Protein AF-A0A9P7XGU1-F1 (afdb_monomer)

Secondary structure (DSSP, 8-state):
----PPPPPP--------S-TTSTTT--PPP--TTTSPPP----TEEEEEEESS--SSHHHHHTSPEEEEEE--TTS-EEEEEEE--S--SS--EEEEEEEEEETTTEEEEEEEEEETTTEEEPPPHHHHHHHHHHH-S--EEEEEEEE----TTTTS-----TTTGGG-----TTSSSS---PPPPTHHHHHHHHHHHTTSS-------------------PPP--EEEEEETTEEPP--S--S-PPTTEEEEE-TTT--EEEEETTTTEEEEEEEEEETTS-EEEEEEE-

Structure (mmCIF, N/CA/C/O backbone):
data_AF-A0A9P7XGU1-F1
#
_entry.id   AF-A0A9P7XGU1-F1
#
loop_
_atom_site.group_PDB
_atom_site.id
_atom_site.type_symbol
_atom_site.label_atom_id
_atom_site.label_alt_id
_atom_site.label_comp_id
_atom_site.label_asym_id
_atom_site.label_entity_id
_atom_site.label_seq_id
_atom_site.pdbx_PDB_ins_code
_atom_site.Cartn_x
_atom_site.Cartn_y
_atom_site.Cartn_z
_atom_site.occupancy
_atom_site.B_iso_or_equiv
_atom_site.auth_seq_id
_atom_site.auth_comp_id
_atom_site.auth_asym_id
_atom_site.auth_atom_id
_atom_site.pdbx_PDB_model_num
ATOM 1 N N . MET A 1 1 ? 45.632 34.715 14.497 1.00 39.72 1 MET A N 1
ATOM 2 C CA . MET A 1 1 ? 44.751 33.950 13.588 1.00 39.72 1 MET A CA 1
ATOM 3 C C . MET A 1 1 ? 45.536 32.747 13.101 1.00 39.72 1 MET A C 1
ATOM 5 O O . MET A 1 1 ? 46.472 32.932 12.339 1.00 39.72 1 MET A O 1
ATOM 9 N N . VAL A 1 2 ? 45.242 31.552 13.614 1.00 35.31 2 VAL A N 1
ATOM 10 C CA . VAL A 1 2 ? 45.890 30.307 13.173 1.00 35.31 2 VAL A CA 1
ATOM 11 C C . VAL A 1 2 ? 44.879 29.570 12.305 1.00 35.31 2 VAL A C 1
ATOM 13 O O . VAL A 1 2 ? 43.789 29.244 12.767 1.00 35.31 2 VAL A O 1
ATOM 16 N N . GLN A 1 3 ? 45.213 29.399 11.029 1.00 36.09 3 GLN A N 1
ATOM 17 C CA . GLN A 1 3 ? 44.396 28.696 10.048 1.00 36.09 3 GLN A CA 1
ATOM 18 C C . GLN A 1 3 ? 44.562 27.190 10.289 1.00 36.09 3 GLN A C 1
ATOM 20 O O . GLN A 1 3 ? 45.670 26.665 10.188 1.00 36.09 3 GLN A O 1
ATOM 25 N N . ALA A 1 4 ? 43.485 26.502 10.664 1.00 35.41 4 ALA A N 1
ATOM 26 C CA . ALA A 1 4 ? 43.496 25.052 10.809 1.00 35.41 4 ALA A CA 1
ATOM 27 C C . ALA A 1 4 ? 43.513 24.406 9.415 1.00 35.41 4 ALA A C 1
ATOM 29 O O . ALA A 1 4 ? 42.565 24.551 8.644 1.00 35.41 4 ALA A O 1
ATOM 30 N N . VAL A 1 5 ? 44.602 23.713 9.083 1.00 40.94 5 VAL A N 1
ATOM 31 C CA . VAL A 1 5 ? 44.700 22.868 7.888 1.00 40.94 5 VAL A CA 1
ATOM 32 C C . VAL A 1 5 ? 44.093 21.509 8.231 1.00 40.94 5 VAL A C 1
ATOM 34 O O . VAL A 1 5 ? 44.575 20.825 9.133 1.00 40.94 5 VAL A O 1
ATOM 37 N N . ALA A 1 6 ? 43.022 21.127 7.536 1.00 39.38 6 ALA A N 1
ATOM 38 C CA . ALA A 1 6 ? 42.412 19.808 7.677 1.00 39.38 6 ALA A CA 1
ATOM 39 C C . ALA A 1 6 ? 43.379 18.710 7.180 1.00 39.38 6 ALA A C 1
ATOM 41 O O . ALA A 1 6 ? 44.002 18.888 6.128 1.00 39.38 6 ALA A O 1
ATOM 42 N N . PRO A 1 7 ? 43.521 17.572 7.886 1.00 39.16 7 PRO A N 1
ATOM 43 C CA . PRO A 1 7 ? 44.348 16.473 7.408 1.00 39.16 7 PRO A CA 1
ATOM 44 C C . PRO A 1 7 ? 43.699 15.799 6.191 1.00 39.16 7 PRO A C 1
ATOM 46 O O . PRO A 1 7 ? 42.494 15.555 6.159 1.00 39.16 7 PRO A O 1
ATOM 49 N N . ALA A 1 8 ? 44.516 15.492 5.182 1.00 44.66 8 ALA A N 1
ATOM 50 C CA . ALA A 1 8 ? 44.080 14.799 3.976 1.00 44.66 8 ALA A CA 1
ATOM 51 C C . ALA A 1 8 ? 43.532 13.400 4.306 1.00 44.66 8 ALA A C 1
ATOM 53 O O . ALA A 1 8 ? 44.174 12.622 5.014 1.00 44.66 8 ALA A O 1
ATOM 54 N N . SER A 1 9 ? 42.363 13.067 3.754 1.00 37.34 9 SER A N 1
ATOM 55 C CA . SER A 1 9 ? 41.772 11.732 3.861 1.00 37.34 9 SER A CA 1
ATOM 56 C C . SER A 1 9 ? 42.714 10.670 3.271 1.00 37.34 9 SER A C 1
ATOM 58 O O . SER A 1 9 ? 43.299 10.894 2.204 1.00 37.34 9 SER A O 1
ATOM 60 N N . PRO A 1 10 ? 42.867 9.498 3.913 1.00 34.75 10 PRO A N 1
ATOM 61 C CA . PRO A 1 10 ? 43.715 8.440 3.386 1.00 34.75 10 PRO A CA 1
ATOM 62 C C . PRO A 1 10 ? 43.131 7.913 2.071 1.00 34.75 10 PRO A C 1
ATOM 64 O O . PRO A 1 10 ? 41.986 7.467 2.006 1.00 34.75 10 PRO A O 1
ATOM 67 N N . LYS A 1 11 ? 43.936 7.946 1.005 1.00 41.16 11 LYS A N 1
ATOM 68 C CA . LYS A 1 11 ? 43.612 7.284 -0.261 1.00 41.1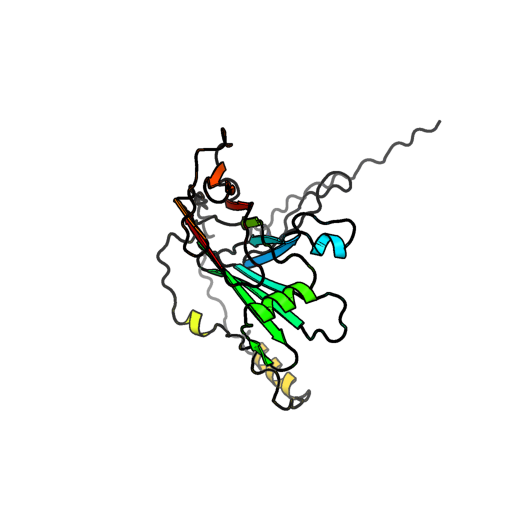6 11 LYS A CA 1
ATOM 69 C C . LYS A 1 11 ? 43.706 5.774 -0.049 1.00 41.16 11 LYS A C 1
ATOM 71 O O . LYS A 1 11 ? 44.798 5.211 -0.098 1.00 41.16 11 LYS A O 1
ATOM 76 N N . VAL A 1 12 ? 42.574 5.113 0.183 1.00 38.25 12 VAL A N 1
ATOM 77 C CA . VAL A 1 12 ? 42.509 3.650 0.122 1.00 38.25 12 VAL A CA 1
ATOM 78 C C . VAL A 1 12 ? 42.693 3.254 -1.340 1.00 38.25 12 VAL A C 1
ATOM 80 O O . VAL A 1 12 ? 41.829 3.478 -2.184 1.00 38.25 12 VAL A O 1
ATOM 83 N N . LYS A 1 13 ? 43.871 2.716 -1.653 1.00 35.06 13 LYS A N 1
ATOM 84 C CA . LYS A 1 13 ? 44.153 2.093 -2.944 1.00 35.06 13 LYS A CA 1
ATOM 85 C C . LYS A 1 13 ? 43.296 0.828 -2.998 1.00 35.06 13 LYS A C 1
ATOM 87 O O . LYS A 1 13 ? 43.509 -0.067 -2.182 1.00 35.06 13 LYS A O 1
ATOM 92 N N . ALA A 1 14 ? 42.319 0.774 -3.904 1.00 39.75 14 ALA A N 1
ATOM 93 C CA . ALA A 1 14 ? 41.608 -0.464 -4.197 1.00 39.75 14 ALA A CA 1
ATOM 94 C C . ALA A 1 14 ? 42.665 -1.526 -4.522 1.00 39.75 14 ALA A C 1
ATOM 96 O O . ALA A 1 14 ? 43.462 -1.362 -5.449 1.00 39.75 14 ALA A O 1
ATOM 97 N N . ARG A 1 15 ? 42.756 -2.547 -3.673 1.00 34.94 15 ARG A N 1
ATOM 98 C CA . ARG A 1 15 ? 43.646 -3.677 -3.897 1.00 34.94 15 ARG A CA 1
ATOM 99 C C . ARG A 1 15 ? 43.022 -4.445 -5.057 1.00 34.94 15 ARG A C 1
ATOM 101 O O . ARG A 1 15 ? 41.887 -4.888 -4.925 1.00 34.94 15 ARG A O 1
ATOM 108 N N . ALA A 1 16 ? 43.718 -4.500 -6.192 1.00 42.75 16 ALA A N 1
ATOM 109 C CA . ALA A 1 16 ? 43.380 -5.441 -7.249 1.00 42.75 16 ALA A CA 1
ATOM 110 C C . ALA A 1 16 ? 43.481 -6.837 -6.621 1.00 42.75 16 ALA A C 1
ATOM 112 O O . ALA A 1 16 ? 44.547 -7.221 -6.135 1.00 42.75 16 ALA A O 1
ATOM 113 N N . ASP A 1 17 ? 42.329 -7.476 -6.455 1.00 44.38 17 ASP A N 1
ATOM 114 C CA . ASP A 1 17 ? 42.206 -8.831 -5.941 1.00 44.38 17 ASP A CA 1
ATOM 115 C C . ASP A 1 17 ? 42.172 -9.740 -7.167 1.00 44.38 17 ASP A C 1
ATOM 117 O O . ASP A 1 17 ? 41.155 -9.851 -7.847 1.00 44.38 17 ASP A O 1
ATOM 121 N N . ASP A 1 18 ? 43.327 -10.313 -7.495 1.00 43.38 18 ASP A N 1
ATOM 122 C CA . ASP A 1 18 ? 43.543 -11.177 -8.657 1.00 43.38 18 ASP A CA 1
ATOM 123 C C . ASP A 1 18 ? 43.058 -12.621 -8.372 1.00 43.38 18 ASP A C 1
ATOM 125 O O . ASP A 1 18 ? 43.733 -13.595 -8.705 1.00 43.38 18 ASP A O 1
ATOM 129 N N . GLY A 1 19 ? 41.916 -12.777 -7.691 1.00 42.31 19 GLY A N 1
ATOM 130 C CA . GLY A 1 19 ? 41.441 -14.059 -7.163 1.00 42.31 19 GLY A CA 1
ATOM 131 C C . GLY A 1 19 ? 39.945 -14.295 -7.364 1.00 42.31 19 GLY A C 1
ATOM 132 O O . GLY A 1 19 ? 39.133 -13.747 -6.628 1.00 42.31 19 GLY A O 1
ATOM 133 N N . ASP A 1 20 ? 39.629 -15.171 -8.323 1.00 39.84 20 ASP A N 1
ATOM 134 C CA . ASP A 1 20 ? 38.356 -15.862 -8.580 1.00 39.84 20 ASP A CA 1
ATOM 135 C C . ASP A 1 20 ? 37.053 -15.033 -8.523 1.00 39.84 20 ASP A C 1
ATOM 137 O O . ASP A 1 20 ? 36.507 -14.704 -7.464 1.00 39.84 20 ASP A O 1
ATOM 141 N N . ASP A 1 21 ? 36.465 -14.850 -9.712 1.00 50.59 21 ASP A N 1
ATOM 142 C CA . ASP A 1 21 ? 35.165 -14.229 -10.026 1.00 50.59 21 ASP A CA 1
ATOM 143 C C . ASP A 1 21 ? 33.943 -14.763 -9.232 1.00 50.59 21 ASP A C 1
ATOM 145 O O . ASP A 1 21 ? 32.845 -14.220 -9.336 1.00 50.59 21 ASP A O 1
ATOM 149 N N . GLU A 1 22 ? 34.092 -15.774 -8.370 1.00 43.84 22 GLU A N 1
ATOM 150 C CA . GLU A 1 22 ? 33.022 -16.274 -7.490 1.00 43.84 22 GLU A CA 1
ATOM 151 C C . GLU A 1 22 ? 32.694 -15.346 -6.301 1.00 43.84 22 GLU A C 1
ATOM 153 O O . GLU A 1 22 ? 31.659 -15.496 -5.641 1.00 43.84 22 GLU A O 1
ATOM 158 N N . ARG A 1 23 ? 33.562 -14.382 -5.963 1.00 44.38 23 ARG A N 1
ATOM 159 C CA . ARG A 1 23 ? 33.348 -13.485 -4.806 1.00 44.38 23 ARG A CA 1
ATOM 160 C C . ARG A 1 23 ? 32.618 -12.186 -5.138 1.00 44.38 23 ARG A C 1
ATOM 162 O O . ARG A 1 23 ? 32.110 -11.544 -4.215 1.00 44.38 23 ARG A O 1
ATOM 169 N N . ALA A 1 24 ? 32.500 -11.830 -6.416 1.00 48.00 24 ALA A N 1
ATOM 170 C CA . ALA A 1 24 ? 31.934 -10.556 -6.863 1.00 48.00 24 ALA A CA 1
ATOM 171 C C . ALA A 1 24 ? 30.452 -10.355 -6.475 1.00 48.00 24 ALA A C 1
ATOM 173 O O . ALA A 1 24 ? 29.992 -9.221 -6.365 1.00 48.00 24 ALA A O 1
ATOM 174 N N . HIS A 1 25 ? 29.712 -11.433 -6.197 1.00 53.88 25 HIS A N 1
ATOM 175 C CA . HIS A 1 25 ? 28.291 -11.370 -5.830 1.00 53.88 25 HIS A CA 1
ATOM 176 C C . HIS A 1 25 ? 28.009 -11.164 -4.331 1.00 53.88 25 HIS A C 1
ATOM 178 O O . HIS A 1 25 ? 26.847 -11.035 -3.957 1.00 53.88 25 HIS A O 1
ATOM 184 N N . ARG A 1 26 ? 29.024 -11.135 -3.449 1.00 67.75 26 ARG A N 1
ATOM 185 C CA . ARG A 1 26 ? 28.791 -11.101 -1.987 1.00 67.75 26 ARG A CA 1
ATOM 186 C C . ARG A 1 26 ? 28.887 -9.728 -1.330 1.00 67.75 26 ARG A C 1
ATOM 188 O O . ARG A 1 26 ? 28.282 -9.535 -0.281 1.00 67.75 26 ARG A O 1
ATOM 195 N N . TYR A 1 27 ? 29.620 -8.781 -1.912 1.00 80.69 27 TYR A N 1
ATOM 196 C CA . TYR A 1 27 ? 29.834 -7.470 -1.296 1.00 80.69 27 TYR A CA 1
ATOM 197 C C . TYR A 1 27 ? 29.820 -6.365 -2.344 1.00 80.69 27 TYR A C 1
ATOM 199 O O . TYR A 1 27 ? 30.547 -6.422 -3.332 1.00 80.69 27 TYR A O 1
ATOM 207 N N . LYS A 1 28 ? 29.021 -5.325 -2.096 1.00 82.38 28 LYS A N 1
ATOM 208 C CA . LYS A 1 28 ? 28.987 -4.111 -2.909 1.00 82.38 28 LYS A CA 1
ATOM 209 C C . LYS A 1 28 ? 29.227 -2.904 -2.016 1.00 82.38 28 LYS A C 1
ATOM 211 O O . LYS A 1 28 ? 28.536 -2.720 -1.019 1.00 82.38 28 LYS A O 1
ATOM 216 N N . PHE A 1 29 ? 30.192 -2.072 -2.390 1.00 83.38 29 PHE A N 1
ATOM 217 C CA . PHE A 1 29 ? 30.397 -0.785 -1.738 1.00 83.38 29 PHE A CA 1
ATOM 218 C C . PHE A 1 29 ? 29.333 0.195 -2.230 1.00 83.38 29 PHE A C 1
ATOM 220 O O . PHE A 1 29 ? 29.252 0.478 -3.427 1.00 83.38 29 PHE A O 1
ATOM 227 N N . LEU A 1 30 ? 28.509 0.690 -1.310 1.00 84.25 30 LEU A N 1
ATOM 228 C CA . LEU A 1 30 ? 27.517 1.723 -1.585 1.00 84.25 30 LEU A CA 1
ATOM 229 C C . LEU A 1 30 ? 28.054 3.073 -1.086 1.00 84.25 30 LEU A C 1
ATOM 231 O O . LEU A 1 30 ? 28.593 3.130 0.022 1.00 84.25 30 LEU A O 1
ATOM 235 N N . PRO A 1 31 ? 27.959 4.147 -1.888 1.00 80.81 31 PRO A N 1
ATOM 236 C CA . PRO A 1 31 ? 28.379 5.471 -1.449 1.00 80.81 31 PRO A CA 1
ATOM 237 C C . PRO A 1 31 ? 27.458 5.966 -0.327 1.00 80.81 31 PRO A C 1
ATOM 239 O O . PRO A 1 31 ? 26.239 5.876 -0.441 1.00 80.81 31 PRO A O 1
ATOM 242 N N . ALA A 1 32 ? 28.053 6.470 0.753 1.00 83.44 32 ALA A N 1
ATOM 243 C CA . ALA A 1 32 ? 27.344 7.082 1.874 1.00 83.44 32 ALA A CA 1
ATOM 244 C C . ALA A 1 32 ? 28.248 8.138 2.537 1.00 83.44 32 ALA A C 1
ATOM 246 O O . ALA A 1 32 ? 28.913 7.877 3.542 1.00 83.44 32 ALA A O 1
ATOM 247 N N . LYS A 1 33 ? 28.352 9.326 1.938 1.00 82.06 33 LYS A N 1
ATOM 248 C CA . LYS A 1 33 ? 28.987 10.494 2.562 1.00 82.06 33 LYS A CA 1
ATOM 249 C C . LYS A 1 33 ? 28.110 11.074 3.666 1.00 82.06 33 LYS A C 1
ATOM 251 O O . LYS A 1 33 ? 26.953 11.403 3.429 1.00 82.06 33 LYS A O 1
ATOM 256 N N . MET A 1 34 ? 28.738 11.313 4.813 1.00 81.19 34 MET A N 1
ATOM 257 C CA . MET A 1 34 ? 28.136 11.835 6.045 1.00 81.19 34 MET A CA 1
ATOM 258 C C . MET A 1 34 ? 27.229 13.064 5.853 1.00 81.19 34 MET A C 1
ATOM 260 O O . MET A 1 34 ? 26.175 13.127 6.475 1.00 81.19 34 MET A O 1
ATOM 264 N N . ASP A 1 35 ? 27.602 13.994 4.967 1.00 80.62 35 AS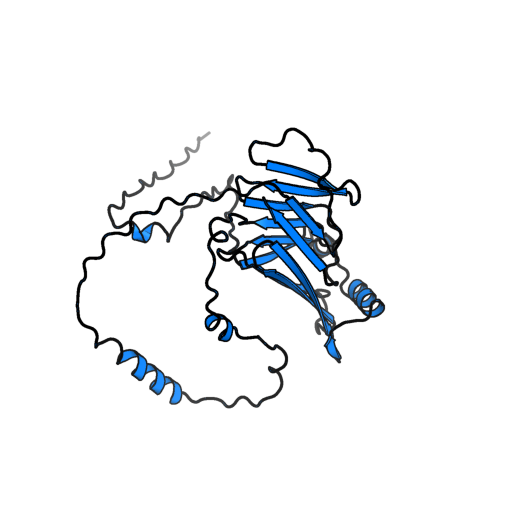P A N 1
ATOM 265 C CA . ASP A 1 35 ? 26.933 15.302 4.864 1.00 80.62 35 ASP A CA 1
ATOM 266 C C . ASP A 1 35 ? 26.114 15.499 3.577 1.00 80.62 35 ASP A C 1
ATOM 268 O O . ASP A 1 35 ? 25.537 16.565 3.372 1.00 80.62 35 ASP A O 1
ATOM 272 N N . SER A 1 36 ? 26.124 14.536 2.648 1.00 73.25 36 SER A N 1
ATOM 273 C CA . SER A 1 36 ? 25.615 14.786 1.284 1.00 73.25 36 SER A CA 1
ATOM 274 C C . SER A 1 36 ? 24.999 13.597 0.564 1.00 73.25 36 SER A C 1
ATOM 276 O O . SER A 1 36 ? 24.236 13.828 -0.373 1.00 73.25 36 SER A O 1
ATOM 278 N N . ASP A 1 37 ? 25.282 12.360 0.977 1.00 77.62 37 ASP A N 1
ATOM 279 C CA . ASP A 1 37 ? 24.679 11.200 0.327 1.00 77.62 37 ASP A CA 1
ATOM 280 C C . ASP A 1 37 ? 23.553 10.635 1.207 1.00 77.62 37 ASP A C 1
ATOM 282 O O . ASP A 1 37 ? 23.684 10.591 2.435 1.00 77.62 37 ASP A O 1
ATOM 286 N N . PRO A 1 38 ? 22.447 10.169 0.608 1.00 80.94 38 PRO A N 1
ATOM 287 C CA . PRO A 1 38 ? 21.426 9.441 1.345 1.00 80.94 38 PRO A CA 1
ATOM 288 C C . PRO A 1 38 ? 22.001 8.143 1.927 1.00 80.94 38 PRO A C 1
ATOM 290 O O . PRO A 1 38 ? 22.839 7.484 1.309 1.00 80.94 38 PRO A O 1
ATOM 293 N N . ILE A 1 39 ? 21.513 7.748 3.105 1.00 86.38 39 ILE A N 1
ATOM 294 C CA . ILE A 1 39 ? 21.834 6.441 3.687 1.00 86.38 39 ILE A CA 1
ATOM 295 C C . ILE A 1 39 ? 21.229 5.351 2.787 1.00 86.38 39 ILE A C 1
ATOM 297 O O . ILE A 1 39 ? 20.021 5.388 2.532 1.00 86.38 39 ILE A O 1
ATOM 301 N N . PRO A 1 40 ? 22.020 4.370 2.315 1.00 86.12 40 PRO A N 1
ATOM 302 C CA . PRO A 1 40 ? 21.489 3.287 1.502 1.00 86.12 40 PRO A CA 1
ATOM 3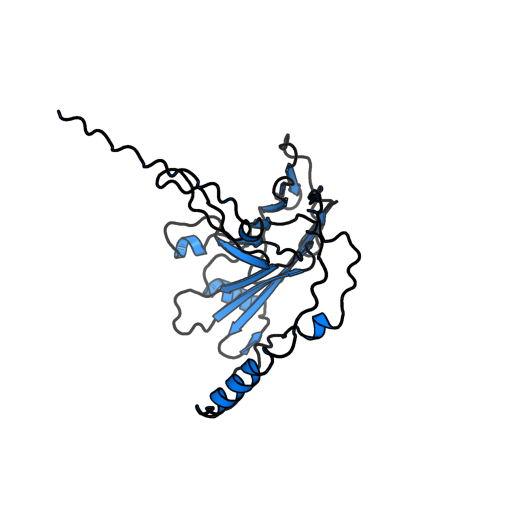03 C C . PRO A 1 40 ? 20.519 2.415 2.303 1.00 86.12 40 PRO A C 1
ATOM 305 O O . PRO A 1 40 ? 20.872 1.884 3.354 1.00 86.12 40 PRO A O 1
ATOM 308 N N . MET A 1 41 ? 19.312 2.230 1.772 1.00 89.12 41 MET A N 1
ATOM 309 C CA . MET A 1 41 ? 18.333 1.264 2.269 1.00 89.12 41 MET A CA 1
ATOM 310 C C . MET A 1 41 ? 17.968 0.305 1.141 1.00 89.12 41 MET A C 1
ATOM 312 O O . MET A 1 41 ? 17.856 0.717 -0.014 1.00 89.12 41 MET A O 1
ATOM 316 N N . SER A 1 42 ? 17.776 -0.967 1.475 1.00 89.25 42 SER A N 1
ATOM 317 C CA . SER A 1 42 ? 17.343 -1.995 0.532 1.00 89.25 42 SER A CA 1
ATOM 318 C C . SER A 1 42 ? 16.086 -2.682 1.039 1.00 89.25 42 SER A C 1
ATOM 320 O O . SER A 1 42 ? 15.975 -2.969 2.229 1.00 89.25 42 SER A O 1
ATOM 322 N N . ILE A 1 43 ? 15.181 -2.985 0.117 1.00 91.12 43 ILE A N 1
ATOM 323 C CA . ILE A 1 43 ? 14.046 -3.877 0.340 1.00 91.12 43 ILE A CA 1
ATOM 324 C C . ILE A 1 43 ? 14.362 -5.154 -0.432 1.00 91.12 43 ILE A C 1
ATOM 326 O O . ILE A 1 43 ? 14.767 -5.085 -1.593 1.00 91.12 43 ILE A O 1
ATOM 330 N N . GLU A 1 44 ? 14.239 -6.302 0.224 1.00 92.31 44 GLU A N 1
ATOM 331 C CA . GLU A 1 44 ? 14.374 -7.596 -0.440 1.00 92.31 44 GLU A CA 1
ATOM 332 C C . GLU A 1 44 ? 13.156 -7.846 -1.338 1.00 92.31 44 GLU A C 1
ATOM 334 O O . GLU A 1 44 ? 12.030 -7.509 -0.965 1.00 92.31 44 GLU A O 1
ATOM 339 N N . GLY A 1 45 ? 13.370 -8.448 -2.511 1.00 93.06 45 GLY A N 1
ATOM 340 C CA . GLY A 1 45 ? 12.262 -8.928 -3.338 1.00 93.06 45 GLY A CA 1
ATOM 341 C C . GLY A 1 45 ? 11.380 -9.922 -2.572 1.00 93.06 45 GLY A C 1
ATOM 342 O O . GLY A 1 45 ? 11.813 -10.530 -1.594 1.00 93.06 45 GLY A O 1
ATOM 343 N N . GLY A 1 46 ? 10.125 -10.068 -2.981 1.00 94.81 46 GLY A N 1
ATOM 344 C CA . GLY A 1 46 ? 9.162 -10.942 -2.311 1.00 94.81 46 GLY A CA 1
ATOM 345 C C . GLY A 1 46 ? 8.352 -10.245 -1.218 1.00 94.81 46 GLY A C 1
ATOM 346 O O . GLY A 1 46 ? 7.517 -10.889 -0.581 1.00 94.81 46 GLY A O 1
ATOM 347 N N . HIS A 1 47 ? 8.548 -8.938 -1.010 1.00 97.44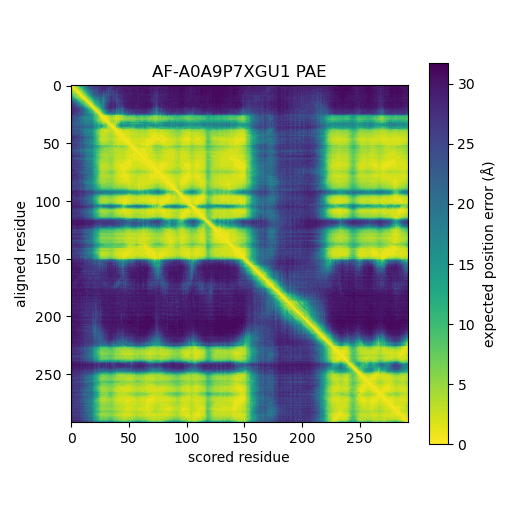 47 HIS A N 1
ATOM 348 C CA . HIS A 1 47 ? 7.960 -8.204 0.109 1.00 97.44 47 HIS A CA 1
ATOM 349 C C . HIS A 1 47 ? 7.123 -7.001 -0.333 1.00 97.44 47 HIS A C 1
ATOM 351 O O . HIS A 1 47 ? 7.486 -6.244 -1.235 1.00 97.44 47 HIS A O 1
ATOM 357 N N . ILE A 1 48 ? 6.009 -6.799 0.367 1.00 98.19 48 ILE A N 1
ATOM 358 C CA . ILE A 1 48 ? 5.163 -5.609 0.288 1.00 98.19 48 ILE A CA 1
ATOM 359 C C . ILE A 1 48 ? 5.273 -4.871 1.619 1.00 98.19 48 ILE A C 1
ATOM 361 O O . ILE A 1 48 ? 5.014 -5.442 2.676 1.00 98.19 48 ILE A O 1
ATOM 365 N N . ILE A 1 49 ? 5.658 -3.598 1.567 1.00 97.88 49 ILE A N 1
ATOM 366 C CA . ILE A 1 49 ? 5.837 -2.748 2.745 1.00 97.88 49 ILE A CA 1
ATOM 367 C C . ILE A 1 49 ? 4.853 -1.587 2.682 1.00 97.88 49 ILE A C 1
ATOM 369 O O . ILE A 1 49 ? 4.823 -0.838 1.703 1.00 97.88 49 ILE A O 1
ATOM 373 N N . SER A 1 50 ? 4.088 -1.408 3.756 1.00 96.56 50 SER A N 1
ATOM 374 C CA . SER A 1 50 ? 3.246 -0.233 3.956 1.00 96.56 50 SER A CA 1
ATOM 375 C C . SER A 1 50 ? 4.021 0.902 4.634 1.00 96.56 50 SER A C 1
ATOM 377 O O . SER A 1 50 ? 4.677 0.681 5.651 1.00 96.56 50 SER A O 1
ATOM 379 N N . ILE A 1 51 ? 3.909 2.126 4.124 1.00 95.94 51 ILE A N 1
ATOM 380 C CA . ILE A 1 51 ? 4.488 3.343 4.720 1.00 95.94 51 ILE A CA 1
ATOM 381 C C . ILE A 1 51 ? 3.466 4.479 4.700 1.00 95.94 51 ILE A C 1
ATOM 383 O O . ILE A 1 51 ? 2.643 4.528 3.801 1.00 95.94 51 ILE A O 1
ATOM 387 N N . HIS A 1 52 ? 3.519 5.449 5.609 1.00 96.25 52 HIS A N 1
ATOM 388 C CA . HIS A 1 52 ? 2.695 6.659 5.465 1.00 96.25 52 HIS A CA 1
ATOM 389 C C . HIS A 1 52 ? 3.299 7.608 4.417 1.00 96.25 52 HIS A C 1
ATOM 391 O O . HIS A 1 52 ? 4.507 7.846 4.423 1.00 96.25 52 HIS A O 1
ATOM 397 N N . GLN A 1 53 ? 2.474 8.176 3.529 1.00 89.69 53 GLN A N 1
ATOM 398 C CA . GLN A 1 53 ? 2.939 9.034 2.425 1.00 89.69 53 GLN A CA 1
ATOM 399 C C . GLN A 1 53 ? 3.632 10.316 2.878 1.00 89.69 53 GLN A C 1
ATOM 401 O O . GLN A 1 53 ? 4.511 10.825 2.187 1.00 89.69 53 GLN A O 1
ATOM 406 N N . SER A 1 54 ? 3.213 10.874 4.009 1.00 93.06 54 SER A N 1
ATOM 407 C CA . SER A 1 54 ? 3.692 12.170 4.485 1.00 93.06 54 SER A CA 1
ATOM 408 C C . SER A 1 54 ? 3.974 12.126 5.982 1.00 93.06 54 SER A C 1
ATOM 410 O O . SER A 1 54 ? 3.169 12.654 6.745 1.00 93.06 54 SER A O 1
ATOM 412 N N . PRO A 1 55 ? 5.093 11.523 6.428 1.00 92.69 55 PRO A N 1
ATOM 413 C CA . PRO A 1 55 ? 5.466 11.521 7.839 1.00 92.69 55 PRO A CA 1
ATOM 414 C C . PRO A 1 55 ? 5.362 12.926 8.449 1.00 92.69 55 PRO A C 1
ATOM 416 O O . PRO A 1 55 ? 5.778 13.916 7.840 1.00 92.69 55 PRO A O 1
ATOM 419 N N . LYS A 1 56 ? 4.755 13.017 9.631 1.00 96.88 56 LYS A N 1
ATOM 420 C CA . LYS A 1 56 ? 4.539 14.262 10.378 1.00 96.88 56 LYS A CA 1
ATOM 421 C C . LYS A 1 56 ? 5.440 14.304 11.609 1.00 96.88 56 LYS A C 1
ATOM 423 O O . LYS A 1 56 ? 6.176 13.361 11.886 1.00 96.88 56 LYS A O 1
ATOM 428 N N . LEU A 1 57 ? 5.392 15.417 12.340 1.00 97.62 57 LEU A N 1
ATOM 429 C CA . LEU A 1 57 ? 6.222 15.625 13.530 1.00 97.62 57 LEU A CA 1
ATOM 430 C C . LEU A 1 57 ? 5.919 14.606 14.635 1.00 97.62 57 LEU A C 1
ATOM 432 O O . LEU A 1 57 ? 6.807 14.271 15.416 1.00 97.62 57 LEU A O 1
ATOM 436 N N . THR A 1 58 ? 4.687 14.095 14.689 1.00 96.62 58 THR A N 1
ATOM 437 C CA . THR A 1 58 ? 4.270 13.076 15.654 1.00 96.62 58 THR A CA 1
ATOM 438 C C . THR A 1 58 ? 3.726 11.818 14.977 1.00 96.62 58 THR A C 1
ATOM 440 O O . THR A 1 58 ? 3.230 11.847 13.846 1.00 96.62 58 THR A O 1
ATOM 443 N N . VAL A 1 59 ? 3.772 10.692 15.697 1.00 94.06 59 VAL A N 1
ATOM 444 C CA . VAL A 1 59 ? 3.153 9.432 15.252 1.00 94.06 59 VAL A CA 1
ATOM 445 C C . VAL A 1 59 ? 1.640 9.598 15.105 1.00 94.06 59 VAL A C 1
ATOM 447 O O . VAL A 1 59 ? 1.085 9.136 14.115 1.00 94.06 59 VAL A O 1
ATOM 450 N N . ALA A 1 60 ? 0.985 10.309 16.030 1.00 94.00 60 ALA A N 1
ATOM 451 C CA . ALA A 1 60 ? -0.454 10.568 15.972 1.00 94.00 60 ALA A CA 1
ATOM 452 C C . ALA A 1 60 ? -0.856 11.280 14.669 1.00 94.00 60 ALA A C 1
ATOM 454 O O . ALA A 1 60 ? -1.754 10.827 13.967 1.00 94.00 60 ALA A O 1
ATOM 455 N N . GLU A 1 61 ? -0.141 12.340 14.285 1.00 95.56 61 GLU A N 1
ATOM 456 C CA . GLU A 1 61 ? -0.402 13.049 13.026 1.00 95.56 61 GLU A CA 1
ATOM 457 C C . GLU A 1 61 ? -0.025 12.221 11.791 1.00 95.56 61 GLU A C 1
ATOM 459 O O . GLU A 1 61 ? -0.680 12.324 10.754 1.00 95.56 61 GLU A O 1
ATOM 464 N N . THR A 1 62 ? 1.028 11.401 11.889 1.00 96.50 62 THR A N 1
ATOM 465 C CA . THR A 1 62 ? 1.478 10.520 10.800 1.00 96.50 62 THR A CA 1
ATOM 466 C C . THR A 1 62 ? 0.451 9.432 10.508 1.00 96.50 62 THR A C 1
ATOM 468 O O . THR A 1 62 ? 0.163 9.174 9.344 1.00 96.50 62 THR A O 1
ATOM 471 N N . ARG A 1 63 ? -0.157 8.849 11.547 1.00 94.56 63 ARG A N 1
ATOM 472 C CA . ARG A 1 63 ? -1.207 7.829 11.424 1.00 94.56 63 ARG A CA 1
ATOM 473 C C . ARG A 1 63 ? -2.441 8.349 10.679 1.00 94.56 63 ARG A C 1
ATOM 475 O O . ARG A 1 63 ? -3.116 7.578 10.010 1.00 94.56 63 ARG A O 1
ATOM 482 N N . LEU A 1 64 ? -2.711 9.655 10.717 1.00 94.88 64 LEU A N 1
ATOM 483 C CA . LEU A 1 64 ? -3.791 10.286 9.943 1.00 94.88 64 LEU A CA 1
ATOM 484 C C . LEU A 1 64 ? -3.479 10.425 8.446 1.00 94.88 64 LEU A C 1
ATOM 486 O O . LEU A 1 64 ? -4.348 10.839 7.681 1.00 94.88 64 LEU A O 1
ATOM 490 N N . GLN A 1 65 ? -2.253 10.127 8.015 1.00 97.25 65 GLN A N 1
ATOM 491 C CA . GLN A 1 65 ? -1.855 10.257 6.619 1.00 97.25 65 GLN A CA 1
ATOM 492 C C . GLN A 1 65 ? -2.123 8.962 5.848 1.00 97.25 65 GLN A C 1
ATOM 494 O O . GLN A 1 65 ? -1.867 7.879 6.385 1.00 97.25 65 GLN A O 1
ATOM 499 N N . PRO A 1 66 ? -2.533 9.062 4.575 1.00 97.19 66 PRO A N 1
ATOM 500 C CA . PRO A 1 66 ? -2.721 7.908 3.709 1.00 97.19 66 PRO A CA 1
ATOM 501 C C . PRO A 1 66 ? -1.476 7.031 3.565 1.00 97.19 66 PRO A C 1
ATOM 503 O O . PRO A 1 66 ? -0.329 7.486 3.690 1.00 97.19 66 PRO A O 1
ATOM 506 N N . LEU A 1 67 ? -1.714 5.758 3.263 1.00 97.12 67 LEU A N 1
ATOM 507 C CA . LEU A 1 67 ? -0.693 4.737 3.098 1.00 97.12 67 LEU A CA 1
ATOM 508 C C . LEU A 1 67 ? -0.178 4.624 1.651 1.00 97.12 67 LEU A C 1
ATOM 510 O O . LEU A 1 67 ? -0.890 4.690 0.647 1.00 97.12 67 LEU A O 1
ATOM 514 N N . SER A 1 68 ? 1.136 4.477 1.600 1.00 97.62 68 SER A N 1
ATOM 515 C CA . SER A 1 68 ? 2.051 3.880 0.625 1.00 97.62 68 SER A CA 1
ATOM 516 C C . SER A 1 68 ? 2.111 2.373 0.624 1.00 97.62 68 SER A C 1
ATOM 518 O O . SER A 1 68 ? 2.509 1.869 1.663 1.00 97.62 68 SER A O 1
ATOM 520 N N . LEU A 1 69 ? 1.876 1.664 -0.480 1.00 98.25 69 LEU A N 1
ATOM 521 C CA . LEU A 1 69 ? 2.469 0.333 -0.644 1.00 98.25 69 LEU A CA 1
ATOM 522 C C . LEU A 1 69 ? 3.706 0.406 -1.540 1.00 98.25 69 LEU A C 1
ATOM 524 O O . LEU A 1 69 ? 3.652 0.949 -2.645 1.00 98.25 69 LEU A O 1
ATOM 528 N N . ILE A 1 70 ? 4.814 -0.157 -1.064 1.00 97.69 70 ILE A N 1
ATOM 529 C CA . ILE A 1 70 ? 5.991 -0.475 -1.871 1.00 97.69 70 ILE A CA 1
ATOM 530 C C . ILE A 1 70 ? 5.995 -1.986 -2.065 1.00 97.69 70 ILE A C 1
ATOM 532 O O . ILE A 1 70 ? 6.125 -2.734 -1.103 1.00 97.69 70 ILE A O 1
ATOM 536 N N . VAL A 1 71 ? 5.848 -2.421 -3.307 1.00 97.12 71 VAL A N 1
ATOM 537 C CA . VAL A 1 71 ? 5.808 -3.819 -3.723 1.00 97.12 71 VAL A CA 1
ATOM 538 C C . VAL A 1 71 ? 7.137 -4.128 -4.403 1.00 97.12 71 VAL A C 1
ATOM 540 O O . VAL A 1 71 ? 7.389 -3.659 -5.512 1.00 97.12 71 VAL A O 1
ATOM 543 N N . ALA A 1 72 ? 8.010 -4.879 -3.737 1.00 94.88 72 ALA A N 1
ATOM 544 C CA . ALA A 1 72 ? 9.276 -5.330 -4.300 1.00 94.88 72 ALA A CA 1
ATOM 545 C C . ALA A 1 72 ? 9.119 -6.775 -4.778 1.00 94.88 72 ALA A C 1
ATOM 547 O O . ALA A 1 72 ? 9.065 -7.692 -3.961 1.00 94.88 72 ALA A O 1
ATOM 548 N N . LEU A 1 73 ? 9.029 -6.977 -6.091 1.00 92.88 73 LEU A N 1
ATOM 549 C CA . LEU A 1 73 ? 8.931 -8.316 -6.667 1.00 92.88 73 LEU A CA 1
ATOM 550 C C . LEU A 1 73 ? 10.243 -9.086 -6.484 1.00 92.88 73 LEU A C 1
ATOM 552 O O . LEU A 1 73 ? 11.331 -8.516 -6.609 1.00 92.88 73 LEU A O 1
ATOM 556 N N . ASP A 1 74 ? 10.143 -10.378 -6.180 1.00 89.81 74 ASP A N 1
ATOM 557 C CA . ASP A 1 74 ? 11.275 -11.299 -6.282 1.00 89.81 74 ASP A CA 1
ATOM 558 C C . ASP A 1 74 ? 11.515 -11.751 -7.735 1.00 89.81 74 ASP A C 1
ATOM 560 O O . ASP A 1 74 ? 10.863 -11.307 -8.683 1.00 89.81 74 ASP A O 1
ATOM 564 N N . GLU A 1 75 ? 12.471 -12.663 -7.923 1.00 84.75 75 GLU A N 1
ATOM 565 C CA . GLU A 1 75 ? 12.800 -13.197 -9.247 1.00 84.75 75 GLU A CA 1
ATOM 566 C C . GLU A 1 75 ? 11.694 -14.077 -9.864 1.00 84.75 75 GLU A C 1
ATOM 568 O O . GLU A 1 75 ? 11.784 -14.412 -11.049 1.00 84.75 75 GLU A O 1
ATOM 573 N N . LEU A 1 76 ? 10.694 -14.478 -9.072 1.00 85.50 76 LEU A N 1
ATOM 574 C CA . LEU A 1 76 ? 9.500 -15.216 -9.490 1.00 85.50 76 LEU A CA 1
ATOM 575 C C . LEU A 1 76 ? 8.288 -14.290 -9.655 1.00 85.50 76 LEU A C 1
ATOM 577 O O . LEU A 1 76 ? 7.201 -14.758 -9.993 1.00 85.50 76 LEU A O 1
ATOM 581 N N . GLY A 1 77 ? 8.467 -12.973 -9.492 1.00 86.81 77 GLY A N 1
ATOM 582 C CA . GLY A 1 77 ? 7.392 -12.001 -9.667 1.00 86.81 77 GLY A CA 1
ATOM 583 C C . GLY A 1 77 ? 6.359 -12.098 -8.554 1.00 86.81 77 GLY A C 1
ATOM 584 O O . GLY A 1 77 ? 5.207 -11.716 -8.755 1.00 86.81 77 GLY A O 1
ATOM 585 N N . PHE A 1 78 ? 6.763 -12.631 -7.405 1.00 92.50 78 PHE A N 1
ATOM 586 C CA . PHE A 1 78 ? 5.950 -12.750 -6.216 1.00 92.50 78 PHE A CA 1
ATOM 587 C C . PHE A 1 78 ? 6.287 -11.628 -5.232 1.00 92.50 78 PHE A C 1
ATOM 589 O O . PHE A 1 78 ? 7.427 -11.159 -5.155 1.00 92.50 78 PHE A O 1
ATOM 596 N N . ALA A 1 79 ? 5.285 -11.195 -4.470 1.00 96.50 79 ALA A N 1
ATOM 597 C CA . ALA A 1 79 ? 5.491 -10.398 -3.270 1.00 96.50 79 ALA A CA 1
ATOM 598 C C . ALA A 1 79 ? 4.329 -10.565 -2.290 1.00 96.50 79 ALA A C 1
ATOM 600 O O . ALA A 1 79 ? 3.175 -10.674 -2.701 1.00 96.50 79 ALA A O 1
ATOM 601 N N . LYS A 1 80 ? 4.616 -10.509 -0.988 1.00 98.06 80 LYS A N 1
ATOM 602 C CA . LYS A 1 80 ? 3.590 -10.485 0.060 1.00 98.06 80 LYS A CA 1
ATOM 603 C C . LYS A 1 80 ? 3.926 -9.517 1.181 1.00 98.06 80 LYS A C 1
ATOM 605 O O . LYS A 1 80 ? 5.091 -9.225 1.438 1.00 98.06 80 LYS A O 1
ATOM 610 N N . GLY A 1 81 ? 2.912 -9.049 1.888 1.00 97.88 81 GLY A N 1
ATOM 611 C CA . GLY A 1 81 ? 3.089 -8.209 3.065 1.00 97.88 81 GLY A CA 1
ATOM 612 C C . GLY A 1 81 ? 1.875 -8.243 3.969 1.00 97.88 81 GLY A C 1
ATOM 613 O O . GLY A 1 81 ? 0.806 -8.704 3.578 1.00 97.88 81 GLY A O 1
ATOM 614 N N . GLU A 1 82 ? 2.054 -7.742 5.180 1.00 96.94 82 GLU A N 1
ATOM 615 C CA . GLU A 1 82 ? 0.995 -7.621 6.171 1.00 96.94 82 GLU A CA 1
ATOM 616 C C . GLU A 1 82 ? 1.207 -6.337 6.973 1.00 96.94 82 GLU A C 1
ATOM 618 O O . GLU A 1 82 ? 2.342 -5.931 7.235 1.00 96.94 82 GLU A O 1
ATOM 623 N N . ILE A 1 83 ? 0.108 -5.709 7.374 1.00 94.81 83 ILE A N 1
ATOM 624 C CA . ILE A 1 83 ? 0.074 -4.698 8.423 1.00 94.81 83 ILE A CA 1
ATOM 625 C C . ILE A 1 83 ? -0.909 -5.148 9.502 1.00 94.81 83 ILE A C 1
ATOM 627 O O . ILE A 1 83 ? -2.000 -5.642 9.211 1.00 94.81 83 ILE A O 1
ATOM 631 N N . VAL A 1 84 ? -0.518 -4.939 10.755 1.00 92.25 84 VAL A N 1
ATOM 632 C CA . VAL A 1 84 ? -1.421 -5.042 11.898 1.00 92.25 84 VAL A CA 1
ATOM 633 C C . VAL A 1 84 ? -1.824 -3.639 12.305 1.00 92.25 84 VAL A C 1
ATOM 635 O O . VAL A 1 84 ? -0.989 -2.738 12.416 1.00 92.25 84 VAL A O 1
ATOM 638 N N . VAL A 1 85 ? -3.120 -3.464 12.493 1.00 92.62 85 VAL A N 1
ATOM 639 C CA . VAL A 1 85 ? -3.753 -2.170 12.660 1.00 92.62 85 VAL A CA 1
ATOM 640 C C . VAL A 1 85 ? -4.556 -2.160 13.952 1.00 92.62 85 VAL A C 1
ATOM 642 O O . VAL A 1 85 ? -5.435 -2.998 14.136 1.00 92.62 85 VAL A O 1
ATOM 645 N N . ASP A 1 86 ? -4.258 -1.208 14.830 1.00 91.44 86 ASP A N 1
ATOM 646 C CA . ASP A 1 86 ? -4.835 -1.064 16.170 1.00 91.44 86 ASP A CA 1
ATOM 647 C C . ASP A 1 86 ? -5.095 0.413 16.523 1.00 91.44 86 ASP A C 1
ATOM 649 O O . ASP A 1 86 ? -4.996 1.288 15.666 1.00 91.44 86 ASP A O 1
ATOM 653 N N . ASP A 1 87 ? -5.395 0.720 17.787 1.00 92.00 87 ASP A N 1
ATOM 654 C CA . ASP A 1 87 ? -5.485 2.103 18.289 1.00 92.00 87 ASP A CA 1
ATOM 655 C C . ASP A 1 87 ? -4.143 2.671 18.812 1.00 92.00 87 ASP A C 1
ATOM 657 O O . ASP A 1 87 ? -4.013 3.869 19.070 1.00 92.00 87 ASP A O 1
ATOM 661 N N . GLY A 1 88 ? -3.122 1.822 18.972 1.00 91.06 88 GLY A N 1
ATOM 662 C CA . GLY A 1 88 ? -1.796 2.134 19.508 1.00 91.06 88 GLY A CA 1
ATOM 663 C C . GLY A 1 88 ? -1.729 2.539 20.978 1.00 91.06 88 GLY A C 1
ATOM 664 O O . GLY A 1 88 ? -0.684 3.039 21.399 1.00 91.06 88 GLY A O 1
ATOM 665 N N . THR A 1 89 ? -2.805 2.385 21.755 1.00 89.88 89 THR A N 1
ATOM 666 C CA . THR A 1 89 ? -2.846 2.817 23.166 1.00 89.88 89 THR A CA 1
ATOM 667 C C . THR A 1 89 ? -3.479 1.800 24.114 1.00 89.88 89 THR A C 1
ATOM 669 O O . THR A 1 89 ? -3.153 1.803 25.305 1.00 89.88 89 THR A O 1
ATOM 672 N N . SER A 1 90 ? -4.339 0.907 23.621 1.00 87.19 90 SER A N 1
ATOM 673 C CA . SER A 1 90 ? -4.997 -0.107 24.441 1.00 87.19 90 SER A CA 1
ATOM 674 C C . SER A 1 90 ? -4.028 -1.189 24.917 1.00 87.19 90 SER A C 1
ATOM 676 O O . SER A 1 90 ? -3.305 -1.801 24.137 1.00 87.19 90 SER A O 1
ATOM 678 N N . VAL A 1 91 ? -4.058 -1.477 26.223 1.00 84.00 91 VAL A N 1
ATOM 679 C CA . VAL A 1 91 ? -3.247 -2.546 26.842 1.00 84.00 91 VAL A CA 1
ATOM 680 C C . VAL A 1 91 ? -3.725 -3.929 26.402 1.00 84.00 91 VAL A C 1
ATOM 682 O O . VAL A 1 91 ? -2.925 -4.802 26.076 1.00 84.00 91 VAL A O 1
ATOM 685 N N . ASN A 1 92 ? -5.045 -4.120 26.391 1.00 75.38 92 ASN A N 1
ATOM 686 C CA . ASN A 1 92 ? -5.678 -5.330 25.890 1.00 75.38 92 ASN A CA 1
ATOM 687 C C . ASN A 1 92 ? -6.103 -5.029 24.455 1.00 75.38 92 ASN A C 1
ATOM 689 O O . ASN A 1 92 ? -7.113 -4.356 24.245 1.00 75.38 92 ASN A O 1
ATOM 693 N N . ASN A 1 93 ? -5.286 -5.446 23.487 1.00 70.38 93 ASN A N 1
ATOM 694 C CA . ASN A 1 93 ? -5.463 -5.142 22.068 1.00 70.38 93 ASN A CA 1
ATOM 695 C C . ASN A 1 93 ? -6.614 -5.972 21.459 1.00 70.38 93 ASN A C 1
ATOM 697 O O . ASN A 1 93 ? -6.416 -6.870 20.640 1.00 70.38 93 ASN A O 1
ATOM 701 N N . ASN A 1 94 ? -7.824 -5.714 21.957 1.00 68.50 94 ASN A N 1
ATOM 702 C CA . ASN A 1 94 ? -9.038 -6.503 21.740 1.00 68.50 94 ASN A CA 1
ATOM 703 C C . ASN A 1 94 ? -9.735 -6.189 20.409 1.00 68.50 94 ASN A C 1
ATOM 705 O O . ASN A 1 94 ? -10.735 -6.830 20.085 1.00 68.50 94 ASN A O 1
ATOM 709 N N . ALA A 1 95 ? -9.226 -5.201 19.672 1.00 76.12 95 ALA A N 1
ATOM 710 C CA . ALA A 1 95 ? -9.713 -4.788 18.369 1.00 76.12 95 ALA A CA 1
ATOM 711 C C . ALA A 1 95 ? -8.510 -4.506 17.465 1.00 76.12 95 ALA A C 1
ATOM 713 O O . ALA A 1 95 ? -7.898 -3.444 17.548 1.00 76.12 95 ALA A O 1
ATOM 714 N N . GLN A 1 96 ? -8.191 -5.467 16.600 1.00 87.94 96 GLN A N 1
ATOM 715 C CA . GLN A 1 96 ? -7.138 -5.337 15.594 1.00 87.94 96 GLN A CA 1
ATOM 716 C C . GLN A 1 96 ? -7.659 -5.742 14.222 1.00 87.94 96 GLN A C 1
ATOM 718 O O . GLN A 1 96 ? -8.550 -6.586 14.110 1.00 87.94 96 GLN A O 1
ATOM 723 N N . ALA A 1 97 ? -7.061 -5.182 13.179 1.00 89.69 97 ALA A N 1
ATOM 724 C CA . ALA A 1 97 ? -7.186 -5.700 11.828 1.00 89.69 97 ALA A CA 1
ATOM 725 C C . ALA A 1 97 ? -5.815 -6.138 11.318 1.00 89.69 97 ALA A C 1
ATOM 727 O O . ALA A 1 97 ? -4.851 -5.376 11.359 1.00 89.69 97 ALA A O 1
ATOM 728 N N . ASN A 1 98 ? -5.759 -7.356 10.799 1.00 91.94 98 ASN A N 1
ATOM 729 C CA . ASN A 1 98 ? -4.653 -7.858 10.010 1.00 91.94 98 ASN A CA 1
ATOM 730 C C . ASN A 1 98 ? -5.021 -7.669 8.546 1.00 91.94 98 ASN A C 1
ATOM 732 O O . ASN A 1 98 ? -5.963 -8.289 8.044 1.00 91.94 98 ASN A O 1
ATOM 736 N N . VAL A 1 99 ? -4.291 -6.799 7.864 1.00 94.06 99 VAL A N 1
ATOM 737 C CA . VAL A 1 99 ? -4.466 -6.579 6.433 1.00 94.06 99 VAL A CA 1
ATOM 738 C C . VAL A 1 99 ? -3.259 -7.158 5.731 1.00 94.06 99 VAL A C 1
ATOM 740 O O . VAL A 1 99 ? -2.131 -6.762 6.003 1.00 94.06 99 VAL A O 1
ATOM 743 N N . SER A 1 100 ? -3.503 -8.104 4.836 1.00 96.25 100 SER A N 1
ATOM 744 C CA . SER A 1 100 ? -2.472 -8.756 4.043 1.00 96.25 100 SER A CA 1
ATOM 745 C C . SER A 1 100 ? -2.599 -8.371 2.580 1.00 96.25 100 SER A C 1
ATOM 747 O O . SER A 1 100 ? -3.691 -8.100 2.070 1.00 96.25 100 SER A O 1
ATOM 749 N N . TRP A 1 101 ? -1.457 -8.361 1.910 1.00 97.94 101 TRP A N 1
ATOM 750 C CA . TRP A 1 101 ? -1.357 -8.204 0.475 1.00 97.94 101 TRP A CA 1
ATOM 751 C C . TRP A 1 101 ? -0.539 -9.333 -0.101 1.00 97.94 101 TRP A C 1
ATOM 753 O O . TRP A 1 101 ? 0.463 -9.753 0.481 1.00 97.94 101 TRP A O 1
ATOM 763 N N . GLU A 1 102 ? -0.942 -9.772 -1.278 1.00 96.62 102 GLU A N 1
ATOM 764 C CA . GLU A 1 102 ? -0.222 -10.784 -2.019 1.00 96.62 102 GLU A CA 1
ATOM 765 C C . GLU A 1 102 ? -0.294 -10.478 -3.506 1.00 96.62 102 GLU A C 1
ATOM 767 O O . GLU A 1 102 ? -1.305 -9.991 -4.016 1.00 96.62 102 GLU A O 1
ATOM 772 N N . LEU A 1 103 ? 0.805 -10.741 -4.192 1.00 92.94 103 LEU A N 1
ATOM 773 C CA . LEU A 1 103 ? 0.935 -10.581 -5.621 1.00 92.94 103 LEU A CA 1
ATOM 774 C C . LEU A 1 103 ? 1.534 -11.863 -6.179 1.00 92.94 103 LEU A C 1
ATOM 776 O O . LEU A 1 103 ? 2.670 -12.208 -5.859 1.00 92.94 103 LEU A O 1
ATOM 780 N N . HIS A 1 104 ? 0.761 -12.542 -7.025 1.00 80.69 104 HIS A N 1
ATOM 781 C CA . HIS A 1 104 ? 1.170 -13.759 -7.726 1.00 80.69 104 HIS A CA 1
ATOM 782 C C . HIS A 1 104 ? 1.362 -13.474 -9.215 1.00 80.69 104 HIS A C 1
ATOM 784 O O . HIS A 1 104 ? 0.571 -12.749 -9.822 1.00 80.69 104 HIS A O 1
ATOM 790 N N . GLY A 1 105 ? 2.406 -14.049 -9.816 1.00 72.75 105 GLY A N 1
ATOM 791 C CA . GLY A 1 105 ? 2.609 -14.020 -11.269 1.00 72.75 105 GLY A CA 1
ATOM 792 C C . GLY A 1 105 ? 2.880 -12.635 -11.876 1.00 72.75 105 GLY A C 1
ATOM 793 O O . GLY A 1 105 ? 2.718 -12.466 -13.080 1.00 72.75 105 GLY A O 1
ATOM 794 N N . GLY A 1 106 ? 3.272 -11.634 -11.078 1.00 70.00 106 GLY A N 1
ATOM 795 C CA . GLY A 1 106 ? 3.710 -10.326 -11.581 1.00 70.00 106 GLY A CA 1
ATOM 796 C C . GLY A 1 106 ? 2.617 -9.384 -12.109 1.00 70.00 106 GLY A C 1
ATOM 797 O O . GLY A 1 106 ? 2.973 -8.367 -12.703 1.00 70.00 106 GLY A O 1
ATOM 798 N N . GLN A 1 107 ? 1.324 -9.707 -11.951 1.00 81.62 107 GLN A N 1
ATOM 799 C CA . GLN A 1 107 ? 0.235 -8.994 -12.650 1.00 81.62 107 GLN A CA 1
ATOM 800 C C . GLN A 1 107 ? -1.044 -8.758 -11.840 1.00 81.62 107 GLN A C 1
ATOM 802 O O . GLN A 1 107 ? -1.884 -7.973 -12.274 1.00 81.62 107 GLN A O 1
ATOM 807 N N . GLN A 1 108 ? -1.222 -9.397 -10.680 1.00 89.62 108 GLN A N 1
ATOM 808 C CA . GLN A 1 108 ? -2.399 -9.182 -9.837 1.00 89.62 108 GLN A CA 1
ATOM 809 C C . GLN A 1 108 ? -1.993 -9.004 -8.376 1.00 89.62 108 GLN A C 1
ATOM 811 O O . GLN A 1 108 ? -1.528 -9.942 -7.739 1.00 89.62 108 GLN A O 1
ATOM 816 N N . LEU A 1 109 ? -2.195 -7.798 -7.849 1.00 95.06 109 LEU A N 1
ATOM 817 C CA . LEU A 1 109 ? -2.072 -7.476 -6.430 1.00 95.06 109 LEU A CA 1
ATOM 818 C C . LEU A 1 109 ? -3.444 -7.608 -5.770 1.00 95.06 109 LEU A C 1
ATOM 820 O O . LEU A 1 109 ? -4.400 -6.983 -6.224 1.00 95.06 109 LEU A O 1
ATOM 824 N N . ILE A 1 110 ? -3.534 -8.379 -4.692 1.00 95.56 110 ILE A N 1
ATOM 825 C CA . ILE A 1 110 ? -4.765 -8.648 -3.944 1.00 95.56 110 ILE A CA 1
ATOM 826 C C . ILE A 1 110 ? -4.573 -8.180 -2.503 1.00 95.56 110 ILE A C 1
ATOM 828 O O . ILE A 1 110 ? -3.506 -8.376 -1.925 1.00 95.56 110 ILE A O 1
ATOM 832 N N . SER A 1 111 ? -5.606 -7.576 -1.921 1.00 96.19 111 SER A N 1
ATOM 833 C CA . SER A 1 111 ? -5.676 -7.228 -0.505 1.00 96.19 111 SER A CA 1
ATOM 834 C C . SER A 1 111 ? -6.761 -8.030 0.197 1.00 96.19 111 SER A C 1
ATOM 836 O O . SER A 1 111 ? -7.865 -8.181 -0.327 1.00 96.19 111 SER A O 1
ATOM 838 N N . ASN A 1 112 ? -6.454 -8.495 1.405 1.00 92.25 112 ASN A N 1
ATOM 839 C CA . ASN A 1 112 ? -7.391 -9.161 2.298 1.00 92.25 112 ASN A CA 1
ATOM 840 C C . ASN A 1 112 ? -7.332 -8.504 3.677 1.00 92.25 112 ASN A C 1
ATOM 842 O O . ASN A 1 112 ? -6.248 -8.349 4.234 1.00 92.25 112 ASN A O 1
ATOM 846 N N . ALA A 1 113 ? -8.490 -8.179 4.250 1.00 90.25 113 ALA A N 1
ATOM 847 C CA . ALA A 1 113 ? -8.603 -7.647 5.604 1.00 90.25 113 ALA A CA 1
ATOM 848 C C . ALA A 1 113 ? -9.311 -8.658 6.514 1.00 90.25 113 ALA A C 1
ATOM 850 O O . ALA A 1 113 ? -10.416 -9.117 6.215 1.00 90.25 113 ALA A O 1
ATOM 851 N N . LEU A 1 114 ? -8.672 -8.987 7.632 1.00 88.06 114 LEU A N 1
ATOM 852 C CA . LEU A 1 114 ? -9.174 -9.886 8.661 1.00 88.06 114 LEU A CA 1
ATOM 853 C C . LEU A 1 114 ? -9.225 -9.142 9.991 1.00 88.06 114 LEU A C 1
ATOM 855 O O . LEU A 1 114 ? -8.233 -8.559 10.414 1.00 88.06 114 LEU A O 1
ATOM 859 N N . PHE A 1 115 ? -10.363 -9.183 10.677 1.00 85.69 115 PHE A N 1
ATOM 860 C CA . PHE A 1 115 ? -10.519 -8.509 11.962 1.00 85.69 115 PHE A CA 1
ATOM 861 C C . PHE A 1 115 ? -10.430 -9.523 13.092 1.00 85.69 115 PHE A C 1
ATOM 863 O O . PHE A 1 115 ? -11.059 -10.583 13.042 1.00 85.69 115 PHE A O 1
ATOM 870 N N . VAL A 1 116 ? -9.657 -9.181 14.117 1.00 75.94 116 VAL A N 1
ATOM 871 C CA . VAL A 1 116 ? -9.454 -9.991 15.313 1.00 75.94 116 VAL A CA 1
ATOM 872 C C . VAL A 1 116 ? -10.150 -9.296 16.480 1.00 75.94 116 VAL A C 1
ATOM 874 O O . VAL A 1 116 ? -9.746 -8.212 16.903 1.00 75.94 116 VAL A O 1
ATOM 877 N N . GLY A 1 117 ? -11.213 -9.927 16.985 1.00 66.19 117 GLY A N 1
ATOM 878 C CA . GLY A 1 117 ? -11.914 -9.529 18.206 1.00 66.19 117 GLY A CA 1
ATOM 879 C C . GLY A 1 117 ? -11.662 -10.521 19.344 1.00 66.19 117 GLY A C 1
ATOM 880 O O . GLY A 1 117 ? -11.541 -11.723 19.102 1.00 66.19 117 GLY A O 1
ATOM 881 N N . SER A 1 118 ? -11.633 -10.043 20.592 1.00 54.31 118 SER A N 1
ATOM 882 C CA . SER A 1 118 ? -11.349 -10.879 21.773 1.00 54.31 118 SER A CA 1
ATOM 883 C C . SER A 1 118 ? -12.395 -11.966 22.077 1.00 54.31 118 SER A C 1
ATOM 885 O O . SER A 1 118 ? -12.111 -12.848 22.881 1.00 54.31 118 SER A O 1
ATOM 887 N N . GLU A 1 119 ? -13.581 -11.939 21.452 1.00 50.59 119 GLU A N 1
ATOM 888 C CA . GLU A 1 119 ? -14.677 -12.877 21.768 1.00 50.59 119 GLU A CA 1
ATOM 889 C C . GLU A 1 119 ? -15.184 -13.741 20.598 1.00 50.59 119 GLU A C 1
ATOM 891 O O . GLU A 1 119 ? -15.875 -14.725 20.845 1.00 50.59 119 GLU A O 1
ATOM 896 N N . GLN A 1 120 ? -14.852 -13.436 19.336 1.00 47.44 120 GLN A N 1
ATOM 897 C CA . GLN A 1 120 ? -15.423 -14.149 18.171 1.00 47.44 120 GLN A CA 1
ATOM 898 C C . GLN A 1 120 ? -14.391 -14.825 17.257 1.00 47.44 120 GLN A C 1
ATOM 900 O O . GLN A 1 120 ? -14.767 -15.450 16.268 1.00 47.44 120 GLN A O 1
ATOM 905 N N . GLY A 1 121 ? -13.102 -14.771 17.603 1.00 56.50 121 GLY A N 1
ATOM 906 C CA . GLY A 1 121 ? -12.050 -15.235 16.701 1.00 56.50 121 GLY A CA 1
ATOM 907 C C . GLY A 1 121 ? -11.924 -14.335 15.469 1.00 56.50 121 GLY A C 1
ATOM 908 O O . GLY A 1 121 ? -12.564 -13.288 15.370 1.00 56.50 121 GLY A O 1
ATOM 909 N N . ALA A 1 122 ? -11.041 -14.713 14.551 1.00 61.41 122 ALA A N 1
ATOM 910 C CA . ALA A 1 122 ? -10.826 -13.963 13.324 1.00 61.41 122 ALA A CA 1
ATOM 911 C C . ALA A 1 122 ? -12.011 -14.165 12.360 1.00 61.41 122 ALA A C 1
ATOM 913 O O . ALA A 1 122 ? -12.392 -15.305 12.092 1.00 61.41 122 ALA A O 1
ATOM 914 N N . GLY A 1 123 ? -12.608 -13.086 11.845 1.00 66.75 123 GLY A N 1
ATOM 915 C CA . GLY A 1 123 ? -13.801 -13.190 10.998 1.00 66.75 123 GLY A CA 1
ATOM 916 C C . GLY A 1 123 ? -14.136 -11.930 10.198 1.00 66.75 123 GLY A C 1
ATOM 917 O O . GLY A 1 123 ? -13.546 -10.866 10.387 1.00 66.75 123 GLY A O 1
ATOM 918 N N . THR A 1 124 ? -15.093 -12.061 9.275 1.00 68.56 124 THR A N 1
ATOM 919 C CA . THR A 1 124 ? -15.611 -10.947 8.469 1.00 68.56 124 THR A CA 1
ATOM 920 C C . THR A 1 124 ? -16.624 -10.141 9.280 1.00 68.56 124 THR A C 1
ATOM 922 O O . THR A 1 124 ? -17.646 -10.671 9.714 1.00 68.56 124 THR A O 1
ATOM 925 N N . LEU A 1 125 ? -16.354 -8.850 9.472 1.00 79.56 125 LEU A N 1
ATOM 926 C CA . LEU A 1 125 ? -17.267 -7.925 10.142 1.00 79.56 125 LEU A CA 1
ATOM 927 C C . LEU A 1 125 ? -18.361 -7.421 9.189 1.00 79.56 125 LEU A C 1
ATOM 929 O O . LEU A 1 125 ? -18.154 -7.284 7.984 1.00 79.56 125 LEU A O 1
ATOM 933 N N . THR A 1 126 ? -19.527 -7.084 9.740 1.00 85.25 126 THR A N 1
ATOM 934 C CA . THR A 1 126 ? -20.552 -6.316 9.014 1.00 85.25 126 THR A CA 1
ATOM 935 C C . THR A 1 126 ? -20.073 -4.885 8.743 1.00 85.25 126 THR A C 1
ATOM 937 O O . THR A 1 126 ? -19.219 -4.362 9.458 1.00 85.25 126 THR A O 1
ATOM 940 N N . ALA A 1 127 ? -20.662 -4.198 7.760 1.00 85.19 127 ALA A N 1
ATOM 941 C CA . ALA A 1 127 ? -20.274 -2.824 7.416 1.00 85.19 127 ALA A CA 1
ATOM 942 C C . ALA A 1 127 ? -20.360 -1.842 8.604 1.00 85.19 127 ALA A C 1
ATOM 944 O O . ALA A 1 127 ? -19.499 -0.978 8.764 1.00 85.19 127 ALA A O 1
ATOM 945 N N . SER A 1 128 ? -21.365 -1.990 9.475 1.00 87.50 128 SER A N 1
ATOM 946 C CA . SER A 1 128 ? -21.501 -1.162 10.680 1.00 87.50 128 SER A CA 1
ATOM 947 C C . SER A 1 128 ? -20.405 -1.447 11.709 1.00 87.50 128 SER A C 1
ATOM 949 O O . SER A 1 128 ? -19.897 -0.518 12.334 1.00 87.50 128 SER A O 1
ATOM 951 N N . GLN A 1 129 ? -20.001 -2.709 11.859 1.00 87.62 129 GLN A N 1
ATOM 952 C CA . GLN A 1 129 ? -18.890 -3.100 12.726 1.00 87.62 129 GLN A CA 1
ATOM 953 C C . GLN A 1 129 ? -17.544 -2.609 12.180 1.00 87.62 129 GLN A C 1
ATOM 955 O O . GLN A 1 129 ? -16.734 -2.115 12.958 1.00 87.62 129 GLN A O 1
ATOM 960 N N . VAL A 1 130 ? -17.324 -2.660 10.861 1.00 87.62 130 VAL A N 1
ATOM 961 C CA . VAL A 1 130 ? -16.133 -2.066 10.229 1.00 87.62 130 VAL A CA 1
ATOM 962 C C . VAL A 1 130 ? -16.096 -0.555 10.470 1.00 87.62 130 VAL A C 1
ATOM 964 O O . VAL A 1 130 ? -15.053 -0.019 10.829 1.00 87.62 130 VAL A O 1
ATOM 967 N N . GLN A 1 131 ? -17.228 0.145 10.354 1.00 89.25 131 GLN A N 1
ATOM 968 C CA . GLN A 1 131 ? -17.286 1.580 10.645 1.00 89.25 131 GLN A CA 1
ATOM 969 C C . GLN A 1 131 ? -16.987 1.895 12.119 1.00 89.25 131 GLN A C 1
ATOM 971 O O . GLN A 1 131 ? -16.288 2.864 12.414 1.00 89.25 131 GLN A O 1
ATOM 976 N N . ALA A 1 132 ? -17.494 1.078 13.046 1.00 89.00 132 ALA A N 1
ATOM 977 C CA . ALA A 1 132 ? -17.175 1.207 14.465 1.00 89.00 132 ALA A CA 1
ATOM 978 C C . ALA A 1 132 ? -15.681 0.957 14.732 1.00 89.00 132 ALA A C 1
ATOM 980 O O . ALA A 1 132 ? -15.069 1.710 15.486 1.00 89.00 132 ALA A O 1
ATOM 981 N N . PHE A 1 133 ? -15.086 -0.034 14.061 1.00 89.56 133 PHE A N 1
ATOM 982 C CA . PHE A 1 133 ? -13.653 -0.314 14.132 1.00 89.56 133 PHE A CA 1
ATOM 983 C C . PHE A 1 133 ? -12.807 0.852 13.599 1.00 89.56 133 PHE A C 1
ATOM 985 O O . PHE A 1 133 ? -11.881 1.296 14.272 1.00 89.56 133 PHE A O 1
ATOM 992 N N . ARG A 1 134 ? -13.160 1.426 12.438 1.00 90.75 134 ARG A N 1
ATOM 993 C CA . ARG A 1 134 ? -12.506 2.636 11.895 1.00 90.75 134 ARG A CA 1
ATOM 994 C C . ARG A 1 134 ? -12.502 3.774 12.912 1.00 90.75 134 ARG A C 1
ATOM 996 O O . ARG A 1 134 ? -11.479 4.418 13.133 1.00 90.75 134 ARG A O 1
ATOM 1003 N N . ALA A 1 135 ? -13.647 3.997 13.555 1.00 90.31 135 ALA A N 1
ATOM 1004 C CA . ALA A 1 135 ? -13.779 5.020 14.581 1.00 90.31 135 ALA A CA 1
ATOM 1005 C C . ALA A 1 135 ? -12.943 4.710 15.834 1.00 90.31 135 ALA A C 1
ATOM 1007 O O . ALA A 1 135 ? -12.433 5.645 16.448 1.00 90.31 135 ALA A O 1
ATOM 1008 N N . SER A 1 136 ? -12.780 3.433 16.206 1.00 89.31 136 SER A N 1
ATOM 1009 C CA . SER A 1 136 ? -11.977 3.050 17.372 1.00 89.31 136 SER A CA 1
ATOM 1010 C C . SER A 1 136 ? -10.473 3.145 17.130 1.00 89.31 136 SER A C 1
ATOM 1012 O O . SER A 1 136 ? -9.756 3.546 18.038 1.00 89.31 136 SER A O 1
ATOM 1014 N N . VAL A 1 137 ? -9.986 2.803 15.930 1.00 89.62 137 VAL A N 1
ATOM 1015 C CA . VAL A 1 137 ? -8.547 2.896 15.623 1.00 89.62 137 VAL A CA 1
ATOM 1016 C C . VAL A 1 137 ? -8.087 4.337 15.387 1.00 89.62 137 VAL A C 1
ATOM 1018 O O . VAL A 1 137 ? -6.944 4.680 15.680 1.00 89.62 137 VAL A O 1
ATOM 1021 N N . GLY A 1 138 ? -8.976 5.202 14.883 1.00 88.75 138 GLY A N 1
ATOM 1022 C CA . GLY A 1 138 ? -8.753 6.650 14.843 1.00 88.75 138 GLY A CA 1
ATOM 1023 C C . GLY A 1 138 ? -7.605 7.109 13.937 1.00 88.75 138 GLY A C 1
ATOM 1024 O O . GLY A 1 138 ? -6.996 8.146 14.198 1.00 88.75 138 GLY A O 1
ATOM 1025 N N . HIS A 1 139 ? -7.289 6.359 12.881 1.00 88.94 139 HIS A N 1
ATOM 1026 C CA . HIS A 1 139 ? -6.238 6.703 11.925 1.00 88.94 139 HIS A CA 1
ATOM 1027 C C . HIS A 1 139 ? -6.696 6.515 10.472 1.00 88.94 139 HIS A C 1
ATOM 1029 O O . HIS A 1 139 ? -7.805 6.050 10.222 1.00 88.94 139 HIS A O 1
ATOM 1035 N N . SER A 1 140 ? -5.849 6.888 9.506 1.00 90.56 140 SER A N 1
ATOM 1036 C CA . SER A 1 140 ? -6.164 6.736 8.085 1.00 90.56 140 SER A CA 1
ATOM 1037 C C . SER A 1 140 ? -6.339 5.269 7.710 1.00 90.56 140 SER A C 1
ATOM 1039 O O . SER A 1 140 ? -5.599 4.393 8.157 1.00 90.56 140 SER A O 1
ATOM 1041 N N . ASP A 1 141 ? -7.311 5.034 6.853 1.00 92.62 141 ASP A N 1
ATOM 1042 C CA . ASP A 1 141 ? -7.713 3.760 6.281 1.00 92.62 141 ASP A CA 1
ATOM 1043 C C . ASP A 1 141 ? -7.614 3.789 4.748 1.00 92.62 141 ASP A C 1
ATOM 1045 O O . ASP A 1 141 ? -8.200 2.953 4.066 1.00 92.62 141 ASP A O 1
ATOM 1049 N N . LEU A 1 142 ? -6.876 4.761 4.204 1.00 95.94 142 LEU A N 1
ATOM 1050 C CA . LEU A 1 142 ? -6.777 5.014 2.776 1.00 95.94 142 LEU A CA 1
ATOM 1051 C C . LEU A 1 142 ? -5.397 4.627 2.254 1.00 95.94 142 LEU A C 1
ATOM 1053 O O . LEU A 1 142 ? -4.375 5.063 2.782 1.00 95.94 142 LEU A O 1
ATOM 1057 N N . ILE A 1 143 ? -5.367 3.870 1.165 1.00 97.31 143 ILE A N 1
ATOM 1058 C CA . ILE A 1 143 ? -4.165 3.627 0.372 1.00 97.31 143 ILE A CA 1
ATOM 1059 C C . ILE A 1 143 ? -4.271 4.481 -0.892 1.00 97.31 143 ILE A C 1
ATOM 1061 O O . ILE A 1 143 ? -5.148 4.270 -1.734 1.00 97.31 143 ILE A O 1
ATOM 1065 N N . GLU A 1 144 ? -3.366 5.453 -1.014 1.00 96.81 144 GLU A N 1
ATOM 1066 C CA . GLU A 1 144 ? -3.377 6.453 -2.094 1.00 96.81 144 GLU A CA 1
ATOM 1067 C C . GLU A 1 144 ? -2.334 6.210 -3.178 1.00 96.81 144 GLU A C 1
ATOM 1069 O O . GLU A 1 144 ? -2.432 6.759 -4.281 1.00 96.81 144 GLU A O 1
ATOM 1074 N N . LYS A 1 145 ? -1.326 5.392 -2.881 1.00 97.94 145 LYS A N 1
ATOM 1075 C CA . LYS A 1 145 ? -0.277 5.077 -3.839 1.00 97.94 145 LYS A CA 1
ATOM 1076 C C . LYS A 1 145 ? 0.231 3.655 -3.668 1.00 97.94 145 LYS A C 1
ATOM 1078 O O . LYS A 1 145 ? 0.315 3.116 -2.566 1.00 97.94 145 LYS A O 1
ATOM 1083 N N . VAL A 1 146 ? 0.574 3.064 -4.803 1.00 97.56 146 VAL A N 1
ATOM 1084 C CA . VAL A 1 146 ? 1.208 1.754 -4.914 1.00 97.56 146 VAL A CA 1
ATOM 1085 C C . VAL A 1 146 ? 2.386 1.916 -5.864 1.00 97.56 146 VAL A C 1
ATOM 1087 O O . VAL A 1 146 ? 2.235 2.463 -6.955 1.00 97.56 146 VAL A O 1
ATOM 1090 N N . VAL A 1 147 ? 3.568 1.482 -5.440 1.00 96.25 147 VAL A N 1
ATOM 1091 C CA . VAL A 1 147 ? 4.779 1.445 -6.266 1.00 96.25 147 VAL A CA 1
ATOM 1092 C C . VAL A 1 147 ? 5.206 -0.003 -6.395 1.00 96.25 147 VAL A C 1
ATOM 1094 O O . VAL A 1 147 ? 5.560 -0.620 -5.396 1.00 96.25 147 VAL A O 1
ATOM 1097 N N . ILE A 1 148 ? 5.196 -0.530 -7.611 1.00 94.00 148 ILE A N 1
ATOM 1098 C CA . ILE A 1 148 ? 5.661 -1.877 -7.929 1.00 94.00 148 ILE A CA 1
ATOM 1099 C C . ILE A 1 148 ? 7.043 -1.768 -8.557 1.00 94.00 148 ILE A C 1
ATOM 1101 O O . ILE A 1 148 ? 7.235 -1.033 -9.524 1.00 94.00 148 ILE A O 1
ATOM 1105 N N . LEU A 1 149 ? 8.002 -2.482 -7.981 1.00 92.12 149 LEU A N 1
ATOM 1106 C CA . LEU A 1 149 ? 9.401 -2.534 -8.383 1.00 92.12 149 LEU A CA 1
ATOM 1107 C C . LEU A 1 149 ? 9.743 -3.945 -8.857 1.00 92.12 149 LEU A C 1
ATOM 1109 O O . LEU A 1 149 ? 9.217 -4.922 -8.326 1.00 92.12 149 LEU A O 1
ATOM 1113 N N . GLY A 1 150 ? 10.680 -4.053 -9.797 1.00 85.94 150 GLY A N 1
ATOM 1114 C CA . GLY A 1 150 ? 11.179 -5.350 -10.254 1.00 85.94 150 GLY A CA 1
ATOM 1115 C C . GLY A 1 150 ? 10.358 -5.968 -11.386 1.00 85.94 150 GLY A C 1
ATOM 1116 O O . GLY A 1 150 ? 10.393 -7.179 -11.562 1.00 85.94 150 GLY A O 1
ATOM 1117 N N . LEU A 1 151 ? 9.675 -5.158 -12.201 1.00 82.69 151 LEU A N 1
ATOM 1118 C CA . LEU A 1 151 ? 8.914 -5.605 -13.379 1.00 82.69 151 LEU A CA 1
ATOM 1119 C C . LEU A 1 151 ? 9.807 -6.112 -14.539 1.00 82.69 151 LEU A C 1
ATOM 1121 O O . LEU A 1 151 ? 9.387 -6.099 -15.684 1.00 82.69 151 LEU A O 1
ATOM 1125 N N . ASN A 1 152 ? 11.055 -6.535 -14.309 1.00 66.56 152 ASN A N 1
ATOM 1126 C CA . ASN A 1 152 ? 11.943 -6.995 -15.386 1.00 66.56 152 ASN A CA 1
ATOM 1127 C C . ASN A 1 152 ? 11.624 -8.450 -15.781 1.00 66.56 152 ASN A C 1
ATOM 1129 O O . ASN A 1 152 ? 12.185 -9.402 -15.240 1.00 66.56 152 ASN A O 1
ATOM 1133 N N . PHE A 1 153 ? 10.739 -8.617 -16.768 1.00 55.81 153 PHE A N 1
ATOM 1134 C CA . PHE A 1 153 ? 10.123 -9.885 -17.192 1.00 55.81 153 PHE A CA 1
ATOM 1135 C C . PHE A 1 153 ? 11.027 -10.901 -17.917 1.00 55.81 153 PHE A C 1
ATOM 1137 O O . PHE A 1 153 ? 10.522 -11.810 -18.574 1.00 55.81 153 PHE A O 1
ATOM 1144 N N . ALA A 1 154 ? 12.355 -10.833 -17.797 1.00 41.88 154 ALA A N 1
ATOM 1145 C CA . ALA A 1 154 ? 13.255 -11.722 -18.549 1.00 41.88 154 ALA A CA 1
ATOM 1146 C C . ALA A 1 154 ? 13.138 -13.220 -18.188 1.00 41.88 154 ALA A C 1
ATOM 1148 O O . ALA A 1 154 ? 13.807 -14.046 -18.805 1.00 41.88 154 ALA A O 1
ATOM 1149 N N . ARG A 1 155 ? 12.295 -13.588 -17.213 1.00 47.50 155 ARG A N 1
ATOM 1150 C CA . ARG A 1 155 ? 12.055 -14.977 -16.796 1.00 47.50 155 ARG A CA 1
ATOM 1151 C C . ARG A 1 155 ? 10.659 -15.537 -17.083 1.00 47.50 155 ARG A C 1
ATOM 1153 O O . ARG A 1 155 ? 10.506 -16.748 -16.983 1.00 47.50 155 ARG A O 1
ATOM 1160 N N . PHE A 1 156 ? 9.675 -14.728 -17.478 1.00 48.31 156 PHE A N 1
ATOM 1161 C CA . PHE A 1 156 ? 8.287 -15.210 -17.638 1.00 48.31 156 PHE A CA 1
ATOM 1162 C C . PHE A 1 156 ? 7.921 -15.638 -19.067 1.00 48.31 156 PHE A C 1
ATOM 1164 O O . PHE A 1 156 ? 6.806 -16.083 -19.303 1.00 48.31 156 PHE A O 1
ATOM 1171 N N . GLY A 1 157 ? 8.850 -15.527 -20.024 1.00 37.28 157 GLY A N 1
ATOM 1172 C CA . GLY A 1 157 ? 8.631 -15.887 -21.434 1.00 37.28 157 GLY A CA 1
ATOM 1173 C C . GLY A 1 157 ? 9.052 -17.307 -21.834 1.00 37.28 157 GLY A C 1
ATOM 1174 O O . GLY A 1 157 ? 9.082 -17.608 -23.024 1.00 37.28 157 GLY A O 1
ATOM 1175 N N . GLY A 1 158 ? 9.428 -18.162 -20.882 1.00 32.34 158 GLY A N 1
ATOM 1176 C CA . GLY A 1 158 ? 9.677 -19.581 -21.132 1.00 32.34 158 GLY A CA 1
ATOM 1177 C C . GLY A 1 158 ? 8.579 -20.399 -20.477 1.00 32.34 158 GLY A C 1
ATOM 1178 O O . GLY A 1 158 ? 8.367 -20.249 -19.279 1.00 32.34 158 GLY A O 1
ATOM 1179 N N . GLU A 1 159 ? 7.895 -21.225 -21.264 1.00 36.22 159 GLU A N 1
ATOM 1180 C CA . GLU A 1 159 ? 7.007 -22.299 -20.817 1.00 36.22 159 GLU A CA 1
ATOM 1181 C C . GLU A 1 159 ? 7.617 -22.985 -19.582 1.00 36.22 159 GLU A C 1
ATOM 1183 O O . GLU A 1 159 ? 8.638 -23.667 -19.672 1.00 36.22 159 GLU A O 1
ATOM 1188 N N . GLN A 1 160 ? 7.074 -22.686 -18.398 1.00 39.38 160 GLN A N 1
ATOM 1189 C CA . GLN A 1 160 ? 7.496 -23.339 -17.167 1.00 39.38 160 GLN A CA 1
ATOM 1190 C C . GLN A 1 160 ? 6.721 -24.646 -17.074 1.00 39.38 160 GLN A C 1
ATOM 1192 O O . GLN A 1 160 ? 5.508 -24.632 -16.862 1.00 39.38 160 GLN A O 1
ATOM 1197 N N . ASP A 1 161 ? 7.433 -25.766 -17.201 1.00 31.03 161 ASP A N 1
ATOM 1198 C CA . ASP A 1 161 ? 7.004 -27.023 -16.596 1.00 31.03 161 ASP A CA 1
ATOM 1199 C C . ASP A 1 161 ? 6.857 -26.755 -15.095 1.00 31.03 161 ASP A C 1
ATOM 1201 O O . ASP A 1 161 ? 7.835 -26.691 -14.345 1.00 31.03 161 ASP A O 1
ATOM 1205 N N . VAL A 1 162 ? 5.623 -26.506 -14.663 1.00 37.31 162 VAL A N 1
ATOM 1206 C CA . VAL A 1 162 ? 5.285 -26.461 -13.247 1.00 37.31 162 VAL A CA 1
ATOM 1207 C C . VAL A 1 162 ? 5.457 -27.883 -12.739 1.00 37.31 162 VAL A C 1
ATOM 1209 O O . VAL A 1 162 ? 4.639 -28.756 -13.029 1.00 37.31 162 VAL A O 1
ATOM 1212 N N . ASP A 1 163 ? 6.536 -28.122 -11.998 1.00 33.38 163 ASP A N 1
ATOM 1213 C CA . ASP A 1 163 ? 6.706 -29.351 -11.237 1.00 33.38 163 ASP A CA 1
ATOM 1214 C C . ASP A 1 163 ? 5.633 -29.367 -10.138 1.00 33.38 163 ASP A C 1
ATOM 1216 O O . ASP A 1 163 ? 5.770 -28.762 -9.070 1.00 33.38 163 ASP A O 1
ATOM 1220 N N . VAL A 1 164 ? 4.499 -29.992 -10.456 1.00 36.62 164 VAL A N 1
ATOM 1221 C CA . VAL A 1 164 ? 3.303 -30.105 -9.608 1.00 36.62 164 VAL A CA 1
ATOM 1222 C C . VAL A 1 164 ? 3.597 -30.761 -8.252 1.00 36.62 164 VAL A C 1
ATOM 1224 O O . VAL A 1 164 ? 2.823 -30.578 -7.313 1.00 36.62 164 VAL A O 1
ATOM 1227 N N . ASP A 1 165 ? 4.750 -31.416 -8.098 1.00 31.41 165 ASP A N 1
ATOM 1228 C CA . ASP A 1 165 ? 5.195 -32.011 -6.837 1.00 31.41 165 ASP A CA 1
ATOM 1229 C C . ASP A 1 165 ? 5.926 -31.019 -5.903 1.00 31.41 165 ASP A C 1
ATOM 1231 O O . ASP A 1 165 ? 6.015 -31.264 -4.697 1.00 31.41 165 ASP A O 1
ATOM 1235 N N . ALA A 1 166 ? 6.381 -29.854 -6.390 1.00 36.34 166 ALA A N 1
ATOM 1236 C CA . ALA A 1 166 ? 7.002 -28.815 -5.553 1.00 36.34 166 ALA A CA 1
ATOM 1237 C C . ALA A 1 166 ? 5.971 -27.932 -4.817 1.00 36.34 166 ALA A C 1
ATOM 1239 O O . ALA A 1 166 ? 6.270 -27.365 -3.763 1.00 36.34 166 ALA A O 1
ATOM 1240 N N . VAL A 1 167 ? 4.734 -27.869 -5.322 1.00 35.84 167 VAL A N 1
ATOM 1241 C CA . VAL A 1 167 ? 3.605 -27.168 -4.676 1.00 35.84 167 VAL A CA 1
ATOM 1242 C C . VAL A 1 167 ? 3.042 -27.982 -3.498 1.00 35.84 167 VAL A C 1
ATOM 1244 O O . VAL A 1 167 ? 2.470 -27.422 -2.564 1.00 35.84 167 VAL A O 1
ATOM 1247 N N . ALA A 1 168 ? 3.294 -29.296 -3.456 1.00 29.50 168 ALA A N 1
ATOM 1248 C CA . ALA A 1 168 ? 2.849 -30.182 -2.376 1.00 29.50 168 ALA A CA 1
ATOM 1249 C C . ALA A 1 168 ? 3.619 -30.005 -1.045 1.00 29.50 168 ALA A C 1
ATOM 1251 O O . ALA A 1 168 ? 3.272 -30.630 -0.041 1.00 29.50 168 ALA A O 1
ATOM 1252 N N . GLY A 1 169 ? 4.652 -29.152 -1.012 1.00 31.39 169 GLY A N 1
ATOM 1253 C CA . GLY A 1 169 ? 5.440 -28.839 0.186 1.00 31.39 169 GLY A CA 1
ATOM 1254 C C . GLY A 1 169 ? 5.137 -27.482 0.829 1.00 31.39 169 GLY A C 1
ATOM 1255 O O . GLY A 1 169 ? 5.764 -27.141 1.837 1.00 31.39 169 GLY A O 1
ATOM 1256 N N . GLN A 1 170 ? 4.213 -26.690 0.275 1.00 29.86 170 GLN A N 1
ATOM 1257 C CA . GLN A 1 170 ? 3.900 -25.375 0.822 1.00 29.86 170 GLN A CA 1
ATOM 1258 C C . GLN A 1 170 ? 3.053 -25.533 2.086 1.00 29.86 170 GLN A C 1
ATOM 1260 O O . GLN A 1 170 ? 1.879 -25.895 2.050 1.00 29.86 170 GLN A O 1
ATOM 1265 N N . VAL A 1 171 ? 3.690 -25.277 3.228 1.00 27.94 171 VAL A N 1
ATOM 1266 C CA . VAL A 1 171 ? 3.030 -25.160 4.526 1.00 27.94 171 VAL A CA 1
ATOM 1267 C C . VAL A 1 171 ? 1.969 -24.069 4.412 1.00 27.94 171 VAL A C 1
ATOM 1269 O O . VAL A 1 171 ? 2.273 -22.878 4.448 1.00 27.94 171 VAL A O 1
ATOM 1272 N N . VAL A 1 172 ? 0.712 -24.488 4.285 1.00 26.67 172 VAL A N 1
ATOM 1273 C CA . VAL A 1 172 ? -0.429 -23.682 4.702 1.00 26.67 172 VAL A CA 1
ATOM 1274 C C . VAL A 1 172 ? -0.232 -23.468 6.197 1.00 26.67 172 VAL A C 1
ATOM 1276 O O . VAL A 1 172 ? -0.385 -24.394 6.994 1.00 26.67 172 VAL A O 1
ATOM 1279 N N . PHE A 1 173 ? 0.188 -22.267 6.586 1.00 27.55 173 PHE A N 1
ATOM 1280 C CA . PHE A 1 173 ? 0.092 -21.858 7.978 1.00 27.55 173 PHE A CA 1
ATOM 1281 C C . PHE A 1 173 ? -1.387 -21.637 8.271 1.00 27.55 173 PHE A C 1
ATOM 1283 O O . PHE A 1 173 ? -1.919 -20.545 8.096 1.00 27.55 173 PHE A O 1
ATOM 1290 N N . ASP A 1 174 ? -2.059 -22.706 8.684 1.00 28.78 174 ASP A N 1
ATOM 1291 C CA . ASP A 1 174 ? -3.352 -22.598 9.330 1.00 28.78 174 ASP A CA 1
ATOM 1292 C C . ASP A 1 174 ? -3.120 -22.026 10.737 1.00 28.78 174 ASP A C 1
ATOM 1294 O O . ASP A 1 174 ? -2.673 -22.711 11.661 1.00 28.78 174 ASP A O 1
ATOM 1298 N N . VAL A 1 175 ? -3.365 -20.725 10.894 1.00 35.00 175 VAL A N 1
ATOM 1299 C CA . VAL A 1 175 ? -3.240 -20.004 12.172 1.00 35.00 175 VAL A CA 1
ATOM 1300 C C . VAL A 1 175 ? -4.394 -20.360 13.133 1.00 35.00 175 VAL A C 1
ATOM 1302 O O . VAL A 1 175 ? -4.535 -19.751 14.188 1.00 35.00 175 VAL A O 1
ATOM 1305 N N . THR A 1 176 ? -5.206 -21.388 12.854 1.00 29.38 176 THR A N 1
ATOM 1306 C CA . THR A 1 176 ? -6.274 -21.818 13.774 1.00 29.38 176 THR A CA 1
ATOM 1307 C C . THR A 1 176 ? -5.884 -22.915 14.773 1.00 29.38 176 THR A C 1
ATOM 1309 O O . THR A 1 176 ? -6.611 -23.119 15.745 1.00 29.38 176 THR A O 1
ATOM 1312 N N . SER A 1 177 ? -4.727 -23.585 14.656 1.00 29.47 177 SER A N 1
ATOM 1313 C CA . SER A 1 177 ? -4.419 -24.750 15.517 1.00 29.47 177 SER A CA 1
ATOM 1314 C C . SER A 1 177 ? -3.427 -24.517 16.669 1.00 29.47 177 SER A C 1
ATOM 1316 O O . SER A 1 177 ? -3.062 -25.468 17.361 1.00 29.47 177 SER A O 1
ATOM 1318 N N . ALA A 1 178 ? -2.985 -23.285 16.940 1.00 31.25 178 ALA A N 1
ATOM 1319 C CA . ALA A 1 178 ? -1.950 -23.033 17.955 1.00 31.25 178 ALA A CA 1
ATOM 1320 C C . ALA A 1 178 ? -2.449 -22.887 19.411 1.00 31.25 178 ALA A C 1
ATOM 1322 O O . ALA A 1 178 ? -1.634 -22.606 20.290 1.00 31.25 178 ALA A O 1
ATOM 1323 N N . VAL A 1 179 ? -3.744 -23.077 19.704 1.00 36.09 179 VAL A N 1
ATOM 1324 C CA . VAL A 1 179 ? -4.285 -22.762 21.046 1.00 36.09 179 VAL A CA 1
ATOM 1325 C C . VAL A 1 179 ? -4.615 -23.972 21.926 1.00 36.09 179 VAL A C 1
ATOM 1327 O O . VAL A 1 179 ? -4.659 -23.800 23.137 1.00 36.09 179 VAL A O 1
ATOM 1330 N N . ASN A 1 180 ? -4.741 -25.208 21.429 1.00 33.84 180 ASN A N 1
ATOM 1331 C CA . ASN A 1 180 ? -5.103 -26.329 22.316 1.00 33.84 180 ASN A CA 1
ATOM 1332 C C . ASN A 1 180 ? -4.319 -27.622 22.051 1.00 33.84 180 ASN A C 1
ATOM 1334 O O . ASN A 1 180 ? -4.719 -28.468 21.260 1.00 33.84 180 ASN A O 1
ATOM 1338 N N . GLY A 1 181 ? -3.225 -27.804 22.797 1.00 32.03 181 GLY A N 1
ATOM 1339 C CA . GLY A 1 181 ? -2.551 -29.093 22.964 1.00 32.03 181 GLY A CA 1
ATOM 1340 C C . GLY A 1 181 ? -1.442 -29.016 24.025 1.00 32.03 181 GLY A C 1
ATOM 1341 O O . GLY A 1 181 ? -0.660 -28.062 24.007 1.00 32.03 181 GLY A O 1
ATOM 1342 N N . PRO A 1 182 ? -1.344 -29.966 24.977 1.00 28.42 182 PRO A N 1
ATOM 1343 C CA . PRO A 1 182 ? -0.365 -29.883 26.057 1.00 28.42 182 PRO A CA 1
ATOM 1344 C C . PRO A 1 182 ? 1.062 -30.059 25.516 1.00 28.42 182 PRO A C 1
ATOM 1346 O O . PRO A 1 182 ? 1.397 -31.087 24.929 1.00 28.42 182 PRO A O 1
ATOM 1349 N N . ARG A 1 183 ? 1.931 -29.064 25.742 1.00 33.38 183 ARG A N 1
ATOM 1350 C CA . ARG A 1 183 ? 3.368 -29.167 25.441 1.00 33.38 183 ARG A CA 1
ATOM 1351 C C . ARG A 1 183 ? 4.023 -30.155 26.413 1.00 33.38 183 ARG A C 1
ATOM 1353 O O . ARG A 1 183 ? 4.174 -29.847 27.592 1.00 33.38 183 ARG A O 1
ATOM 1360 N N . GLN A 1 184 ? 4.446 -31.320 25.923 1.00 33.72 184 GLN A N 1
ATOM 1361 C CA . GLN A 1 184 ? 5.378 -32.184 26.655 1.00 33.72 184 GLN A CA 1
ATOM 1362 C C . GLN A 1 184 ? 6.816 -31.650 26.514 1.00 33.72 184 GLN A C 1
ATOM 1364 O O . GLN A 1 184 ? 7.240 -31.357 25.394 1.00 33.72 184 GLN A O 1
ATOM 1369 N N . PRO A 1 185 ? 7.601 -31.543 27.600 1.00 37.28 185 PRO A N 1
ATOM 1370 C CA . PRO A 1 185 ? 9.004 -31.155 27.509 1.00 37.28 185 PRO A CA 1
ATOM 1371 C C . PRO A 1 185 ? 9.865 -32.339 27.041 1.00 37.28 185 PRO A C 1
ATOM 1373 O O . PRO A 1 185 ? 9.906 -33.383 27.690 1.00 37.28 185 PRO A O 1
ATOM 1376 N N . GLN A 1 186 ? 10.585 -32.180 25.927 1.00 39.19 186 GLN A N 1
ATOM 1377 C CA . GLN A 1 186 ? 11.594 -33.154 25.503 1.00 39.19 186 GLN A CA 1
ATOM 1378 C C . GLN A 1 186 ? 12.904 -32.949 26.273 1.00 39.19 186 GLN A C 1
ATOM 1380 O O . GLN A 1 186 ? 13.430 -31.842 26.368 1.00 39.19 186 GLN A O 1
ATOM 1385 N N . THR A 1 187 ? 13.442 -34.034 26.832 1.00 45.38 187 THR A N 1
ATOM 1386 C CA . THR A 1 187 ? 14.671 -34.023 27.639 1.00 45.38 187 THR A CA 1
ATOM 1387 C C . THR A 1 187 ? 15.950 -34.079 26.796 1.00 45.38 187 THR A C 1
ATOM 1389 O O . THR A 1 187 ? 15.991 -34.685 25.724 1.00 45.38 187 THR A O 1
ATOM 1392 N N . HIS A 1 188 ? 17.033 -33.536 27.362 1.00 44.44 188 HIS A N 1
ATOM 1393 C CA . HIS A 1 188 ? 18.377 -33.354 26.788 1.00 44.44 188 HIS A CA 1
ATOM 1394 C C . HIS A 1 188 ? 19.020 -34.603 26.132 1.00 44.44 188 HIS A C 1
ATOM 1396 O O . HIS A 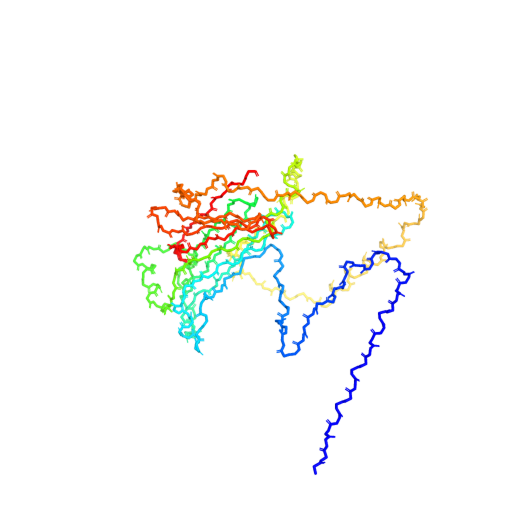1 188 ? 19.933 -34.471 25.319 1.00 44.44 188 HIS A O 1
ATOM 1402 N N . GLN A 1 189 ? 18.542 -35.820 26.426 1.00 45.78 189 GLN A N 1
ATOM 1403 C CA . GLN A 1 189 ? 19.029 -37.065 25.809 1.00 45.78 189 GLN A CA 1
ATOM 1404 C C . GLN A 1 189 ? 18.559 -37.285 24.355 1.00 45.78 189 GLN A C 1
ATOM 1406 O O . GLN A 1 189 ? 19.241 -37.985 23.606 1.00 45.78 189 GLN A O 1
ATOM 1411 N N . GLN A 1 190 ? 17.444 -36.686 23.911 1.00 45.75 190 GLN A N 1
ATOM 1412 C CA . GLN A 1 190 ? 16.937 -36.878 22.539 1.00 45.75 190 GLN A CA 1
ATOM 1413 C C . GLN A 1 190 ? 17.696 -36.054 21.482 1.00 45.75 190 GLN A C 1
ATOM 1415 O O . GLN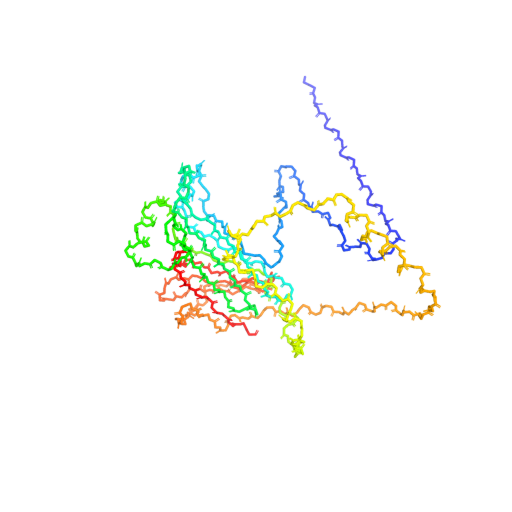 A 1 190 ? 17.856 -36.516 20.351 1.00 45.75 190 GLN A O 1
ATOM 1420 N N . LEU A 1 191 ? 18.264 -34.902 21.856 1.00 48.53 191 LEU A N 1
ATOM 1421 C CA . LEU A 1 191 ? 19.048 -34.039 20.957 1.00 48.53 191 LEU A CA 1
ATOM 1422 C C . LEU A 1 191 ? 20.400 -34.662 20.554 1.00 48.53 191 LEU A C 1
ATOM 1424 O O . LEU A 1 191 ? 20.862 -34.477 19.428 1.00 48.53 191 LEU A O 1
ATOM 1428 N N . HIS A 1 192 ? 21.024 -35.463 21.425 1.00 46.22 192 HIS A N 1
ATOM 1429 C CA . HIS A 1 192 ? 22.325 -36.084 21.130 1.00 46.22 192 HIS A CA 1
ATOM 1430 C C . HIS A 1 192 ? 22.262 -37.213 20.088 1.00 46.22 192 HIS A C 1
ATOM 1432 O O . HIS A 1 192 ? 23.234 -37.432 19.364 1.00 46.22 192 HIS A O 1
ATOM 1438 N N . ARG A 1 193 ? 21.117 -37.889 19.928 1.00 45.22 193 ARG A N 1
ATOM 1439 C CA . ARG A 1 193 ? 20.978 -38.997 18.963 1.00 45.22 193 ARG A CA 1
ATOM 1440 C C . ARG A 1 193 ? 20.789 -38.525 17.513 1.00 45.22 193 ARG A C 1
ATOM 1442 O O . ARG A 1 193 ? 21.142 -39.257 16.591 1.00 45.22 193 ARG A O 1
ATOM 1449 N N . GLN A 1 194 ? 20.279 -37.308 17.298 1.00 45.72 194 GLN A N 1
ATOM 1450 C CA . GLN A 1 194 ? 20.142 -36.716 15.958 1.00 45.72 194 GLN A CA 1
ATOM 1451 C C . GLN A 1 194 ? 21.453 -36.110 15.431 1.00 45.72 194 GLN A C 1
ATOM 1453 O O . GLN A 1 194 ? 21.701 -36.163 14.226 1.00 45.72 194 GLN A O 1
ATOM 1458 N N . GLY A 1 195 ? 22.331 -35.617 16.312 1.00 43.56 195 GLY A N 1
ATOM 1459 C CA . GLY A 1 195 ? 23.638 -35.072 15.920 1.00 43.56 195 GLY A CA 1
ATOM 1460 C C . GLY A 1 195 ? 24.599 -36.116 15.334 1.00 43.56 195 GLY A C 1
ATOM 1461 O O . GLY A 1 195 ? 25.319 -35.827 14.380 1.00 43.56 195 GLY A O 1
ATOM 1462 N N . GLN A 1 196 ? 24.571 -37.357 15.833 1.00 46.03 196 GLN A N 1
ATOM 1463 C CA . GLN A 1 196 ? 25.511 -38.403 15.403 1.00 46.03 196 GLN A CA 1
ATOM 1464 C C . GLN A 1 196 ? 25.194 -39.004 14.021 1.00 46.03 196 GLN A C 1
ATOM 1466 O O . GLN A 1 196 ? 26.112 -39.388 13.303 1.00 46.03 196 GLN A O 1
ATOM 1471 N N . LYS A 1 197 ? 23.927 -39.005 13.576 1.00 41.22 197 LYS A N 1
ATOM 1472 C CA . LYS A 1 197 ? 23.568 -39.484 12.224 1.00 41.22 197 LYS A CA 1
ATOM 1473 C C . LYS A 1 197 ? 23.975 -38.524 11.100 1.00 41.22 197 LYS A C 1
ATOM 1475 O O . LYS A 1 197 ? 24.109 -38.957 9.959 1.00 41.22 197 LYS A O 1
ATOM 1480 N N . LYS A 1 198 ? 24.186 -37.236 11.399 1.00 40.78 198 LYS A N 1
ATOM 1481 C CA . LYS A 1 198 ? 24.548 -36.221 10.392 1.00 40.78 198 LYS A CA 1
ATOM 1482 C C . LYS A 1 198 ? 26.039 -36.249 10.037 1.00 40.78 198 LYS A C 1
ATOM 1484 O O . LYS A 1 198 ? 26.396 -35.903 8.915 1.00 40.78 198 LYS A O 1
ATOM 1489 N N . HIS A 1 199 ? 26.891 -36.715 10.952 1.00 38.75 199 HIS A N 1
ATOM 1490 C CA . HIS A 1 199 ? 28.332 -36.827 10.713 1.00 38.75 199 HIS A CA 1
ATOM 1491 C C . HIS A 1 199 ? 28.741 -38.070 9.915 1.00 38.75 199 HIS A C 1
ATOM 1493 O O . HIS A 1 199 ? 29.777 -38.042 9.268 1.00 38.75 199 HIS A O 1
ATOM 1499 N N . GLN A 1 200 ? 27.914 -39.118 9.8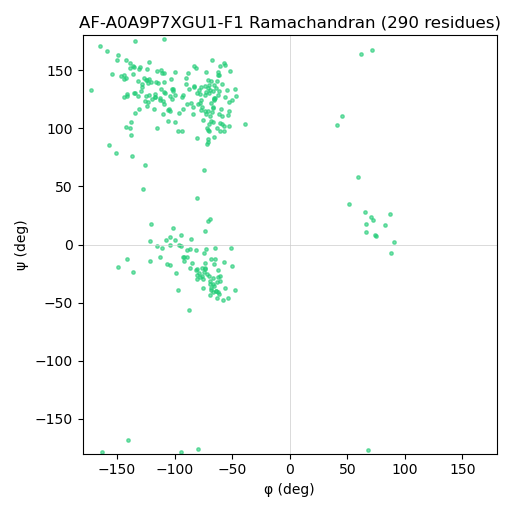72 1.00 40.69 200 GLN A N 1
ATOM 1500 C CA . GLN A 1 200 ? 28.280 -40.387 9.230 1.00 40.69 200 GLN A CA 1
ATOM 1501 C C . GLN A 1 200 ? 27.935 -40.471 7.730 1.00 40.69 200 GLN A C 1
ATOM 1503 O O . GLN A 1 200 ? 28.290 -41.440 7.076 1.00 40.69 200 GLN A O 1
ATOM 1508 N N . ARG A 1 201 ? 27.268 -39.452 7.162 1.00 36.44 201 ARG A N 1
ATOM 1509 C CA . ARG A 1 201 ? 26.966 -39.361 5.716 1.00 36.44 201 ARG A CA 1
ATOM 1510 C C . ARG A 1 201 ? 27.964 -38.521 4.909 1.00 36.44 201 ARG A C 1
ATOM 1512 O O . ARG A 1 201 ? 27.772 -38.372 3.708 1.00 36.44 201 ARG A O 1
ATOM 1519 N N . ARG A 1 202 ? 28.990 -37.940 5.544 1.00 38.06 202 ARG A N 1
ATOM 1520 C CA . ARG A 1 202 ? 29.941 -37.033 4.871 1.00 38.06 202 ARG A CA 1
ATOM 1521 C C . ARG A 1 202 ? 31.201 -37.712 4.325 1.00 38.06 202 ARG A C 1
ATOM 1523 O O . ARG A 1 202 ? 31.887 -37.080 3.531 1.00 38.06 202 ARG A O 1
ATOM 1530 N N . ASP A 1 203 ? 31.451 -38.974 4.678 1.00 38.88 203 ASP A N 1
ATOM 1531 C CA . ASP A 1 203 ? 32.748 -39.621 4.424 1.00 38.88 203 ASP A CA 1
ATOM 1532 C C . ASP A 1 203 ? 32.739 -40.676 3.300 1.00 38.88 203 ASP A C 1
ATOM 1534 O O . ASP A 1 203 ? 33.773 -41.264 3.001 1.00 38.88 203 ASP A O 1
ATOM 1538 N N . GLU A 1 204 ? 31.618 -40.881 2.600 1.00 41.06 204 GLU A N 1
ATOM 1539 C CA . GLU A 1 204 ? 31.530 -41.846 1.492 1.00 41.06 204 GLU A CA 1
ATOM 1540 C C . GLU A 1 204 ? 31.010 -41.206 0.198 1.00 41.06 204 GLU A C 1
ATOM 1542 O O . GLU A 1 204 ? 29.914 -41.501 -0.271 1.00 41.06 204 GLU A O 1
ATOM 1547 N N . THR A 1 205 ? 31.795 -40.317 -0.420 1.00 36.34 205 THR A N 1
ATOM 1548 C CA . THR A 1 205 ? 31.769 -40.142 -1.889 1.00 36.34 205 THR A CA 1
ATOM 1549 C C . THR A 1 205 ? 33.081 -39.528 -2.382 1.00 36.34 205 THR A C 1
ATOM 1551 O O . THR A 1 205 ? 33.235 -38.317 -2.519 1.00 36.34 205 THR A O 1
ATOM 1554 N N . GLY A 1 206 ? 34.070 -40.393 -2.616 1.00 31.27 206 GLY A N 1
ATOM 1555 C CA . GLY A 1 206 ? 35.337 -40.035 -3.243 1.00 31.27 206 GLY A CA 1
ATOM 1556 C C . GLY A 1 206 ? 35.218 -39.883 -4.764 1.00 31.27 206 GLY A C 1
ATOM 1557 O O . GLY A 1 206 ? 34.730 -40.773 -5.452 1.00 31.27 206 GLY A O 1
ATOM 1558 N N . ALA A 1 207 ? 35.713 -38.746 -5.251 1.00 35.81 207 ALA A N 1
ATOM 1559 C CA . ALA A 1 207 ? 36.423 -38.529 -6.512 1.00 35.81 207 ALA A CA 1
ATOM 1560 C C . ALA A 1 207 ? 35.937 -39.243 -7.796 1.00 35.81 207 ALA A C 1
ATOM 1562 O O . ALA A 1 207 ? 36.362 -40.349 -8.129 1.00 35.81 207 ALA A O 1
ATOM 1563 N N . LYS A 1 208 ? 35.247 -38.480 -8.653 1.00 33.59 208 LYS A N 1
ATOM 1564 C CA . LYS A 1 208 ? 35.501 -38.516 -10.102 1.00 33.59 208 LYS A CA 1
ATOM 1565 C C . LYS A 1 208 ? 35.367 -37.103 -10.672 1.00 33.59 208 LYS A C 1
ATOM 1567 O O . LYS A 1 208 ? 34.269 -36.587 -10.840 1.00 33.59 208 LYS A O 1
ATOM 1572 N N . ALA A 1 209 ? 36.512 -36.467 -10.908 1.00 34.31 209 ALA A N 1
ATOM 1573 C CA . ALA A 1 209 ? 36.610 -35.161 -11.540 1.00 34.31 209 ALA A CA 1
ATOM 1574 C C . ALA A 1 209 ? 36.224 -35.281 -13.023 1.00 34.31 209 ALA A C 1
ATOM 1576 O O . ALA A 1 209 ? 37.000 -35.783 -13.835 1.00 34.31 209 ALA A O 1
ATOM 1577 N N . ALA A 1 210 ? 35.016 -34.839 -13.366 1.00 32.44 210 ALA A N 1
ATOM 1578 C CA . ALA A 1 210 ? 34.683 -34.439 -14.724 1.00 32.44 210 ALA A CA 1
ATOM 1579 C C . ALA A 1 210 ? 35.015 -32.948 -14.838 1.00 32.44 210 ALA A C 1
ATOM 1581 O O . ALA A 1 210 ? 34.508 -32.143 -14.060 1.00 32.44 210 ALA A O 1
ATOM 1582 N N . ALA A 1 211 ? 35.912 -32.598 -15.759 1.00 33.88 211 ALA A N 1
ATOM 1583 C CA . ALA A 1 211 ? 36.281 -31.220 -16.050 1.00 33.88 211 ALA A CA 1
ATOM 1584 C C . ALA A 1 211 ? 35.039 -30.442 -16.517 1.00 33.88 211 ALA A C 1
ATOM 1586 O O . ALA A 1 211 ? 34.636 -30.534 -17.676 1.00 33.88 211 ALA A O 1
ATOM 1587 N N . ALA A 1 212 ? 34.411 -29.711 -15.597 1.00 33.28 212 ALA A N 1
ATOM 1588 C CA . ALA A 1 212 ? 33.365 -28.757 -15.913 1.00 33.28 212 ALA A CA 1
ATOM 1589 C C . ALA A 1 212 ? 34.030 -27.548 -16.579 1.00 33.28 212 ALA A C 1
ATOM 1591 O O . ALA A 1 212 ? 34.822 -26.839 -15.962 1.00 33.28 212 ALA A O 1
ATOM 1592 N N . GLN A 1 213 ? 33.745 -27.355 -17.865 1.00 31.55 213 GLN A N 1
ATOM 1593 C CA . GLN A 1 213 ? 34.037 -26.105 -18.555 1.00 31.55 213 GLN A CA 1
ATOM 1594 C C . GLN A 1 213 ? 33.382 -24.962 -17.772 1.00 31.55 213 GLN A C 1
ATOM 1596 O O . GLN A 1 213 ? 32.216 -25.079 -17.389 1.00 31.55 213 GLN A O 1
ATOM 1601 N N . SER A 1 214 ? 34.130 -23.879 -17.529 1.00 31.02 214 SER A N 1
ATOM 1602 C CA . SER A 1 214 ? 33.596 -22.657 -16.925 1.00 31.02 214 SER A CA 1
ATOM 1603 C C . SER A 1 214 ? 32.288 -22.282 -17.622 1.00 31.02 214 SER A C 1
ATOM 1605 O O . SER A 1 214 ? 32.278 -22.218 -18.857 1.00 31.02 214 SER A O 1
ATOM 1607 N N . PRO A 1 215 ? 31.181 -22.061 -16.891 1.00 35.12 215 PRO A N 1
ATOM 1608 C CA . PRO A 1 215 ? 29.935 -21.680 -17.526 1.00 35.12 215 PRO A CA 1
ATOM 1609 C C . PRO A 1 215 ? 30.172 -20.350 -18.237 1.00 35.12 215 PRO A C 1
ATOM 1611 O O . PRO A 1 215 ? 30.438 -19.329 -17.604 1.00 35.12 215 PRO A O 1
ATOM 1614 N N . ALA A 1 216 ? 30.127 -20.381 -19.571 1.00 35.66 216 ALA A N 1
ATOM 1615 C CA . ALA A 1 216 ? 30.133 -19.180 -20.385 1.00 35.66 216 ALA A CA 1
ATOM 1616 C C . ALA A 1 216 ? 29.060 -18.238 -19.830 1.00 35.66 216 ALA A C 1
ATOM 1618 O O . ALA A 1 216 ? 27.902 -18.644 -19.693 1.00 35.66 216 ALA A O 1
ATOM 1619 N N . GLN A 1 217 ? 29.457 -17.012 -19.476 1.00 36.72 217 GLN A N 1
ATOM 1620 C CA . GLN A 1 217 ? 28.540 -15.947 -19.086 1.00 36.72 217 GLN A CA 1
ATOM 1621 C C . GLN A 1 217 ? 27.492 -15.819 -20.193 1.00 36.72 217 GLN A C 1
ATOM 1623 O O . GLN A 1 217 ? 27.768 -15.298 -21.275 1.00 36.72 217 GLN A O 1
ATOM 1628 N N . ARG A 1 218 ? 26.297 -16.371 -19.955 1.00 32.16 218 ARG A N 1
ATOM 1629 C CA . ARG A 1 218 ? 25.172 -16.191 -20.867 1.00 32.16 218 ARG A CA 1
ATOM 1630 C C . ARG A 1 218 ? 24.881 -14.692 -20.890 1.00 32.16 218 ARG A C 1
ATOM 1632 O O . ARG A 1 218 ? 24.760 -14.107 -19.811 1.00 32.16 218 ARG A O 1
ATOM 1639 N N . PRO A 1 219 ? 24.785 -14.057 -22.067 1.00 30.31 219 PRO A N 1
ATOM 1640 C CA . PRO A 1 219 ? 24.430 -12.652 -22.128 1.00 30.31 219 PRO A CA 1
ATOM 1641 C C . PRO A 1 219 ? 23.057 -12.488 -21.475 1.00 30.31 219 PRO A C 1
ATOM 1643 O O . PRO A 1 219 ? 22.070 -13.064 -21.933 1.00 30.31 219 PRO A O 1
ATOM 1646 N N . ILE A 1 220 ? 23.004 -11.737 -20.374 1.00 37.31 220 ILE A N 1
ATOM 1647 C CA . ILE A 1 220 ? 21.750 -11.319 -19.753 1.00 37.31 220 ILE A CA 1
ATOM 1648 C C . ILE A 1 220 ? 21.154 -10.282 -20.702 1.00 37.31 220 ILE A C 1
ATOM 1650 O O . ILE A 1 220 ? 21.471 -9.096 -20.631 1.00 37.31 220 ILE A O 1
ATOM 1654 N N . VAL A 1 221 ? 20.330 -10.731 -21.644 1.00 36.94 221 VAL A N 1
ATOM 1655 C CA . VAL A 1 221 ? 19.442 -9.824 -22.366 1.00 36.94 221 VAL A CA 1
ATOM 1656 C C . VAL A 1 221 ? 18.387 -9.410 -21.349 1.00 36.94 221 VAL A C 1
ATOM 1658 O O . VAL A 1 221 ? 17.478 -10.177 -21.048 1.00 36.94 221 VAL A O 1
ATOM 1661 N N . ALA A 1 222 ? 18.557 -8.230 -20.750 1.00 43.69 222 ALA A N 1
ATOM 1662 C CA . ALA A 1 222 ? 17.521 -7.622 -19.930 1.00 43.69 222 ALA A CA 1
ATOM 1663 C C . ALA A 1 222 ? 16.285 -7.448 -20.822 1.00 43.69 222 ALA A C 1
ATOM 1665 O O . ALA A 1 222 ? 16.275 -6.594 -21.711 1.00 43.69 222 ALA A O 1
ATOM 1666 N N . ALA A 1 223 ? 15.283 -8.312 -20.648 1.00 47.03 223 ALA A N 1
ATOM 1667 C CA . ALA A 1 223 ? 13.983 -8.101 -21.262 1.00 47.03 223 ALA A CA 1
ATOM 1668 C C . ALA A 1 223 ? 13.492 -6.726 -20.814 1.00 47.03 223 ALA A C 1
ATOM 1670 O O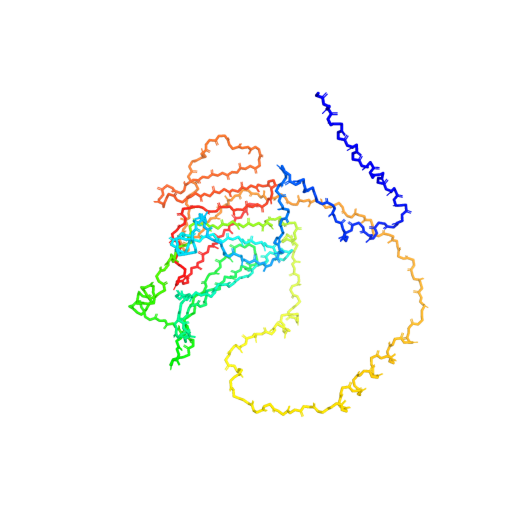 . ALA A 1 223 ? 13.531 -6.406 -19.624 1.00 47.03 223 ALA A O 1
ATOM 1671 N N . ARG A 1 224 ? 13.125 -5.892 -21.784 1.00 52.62 224 ARG A N 1
ATOM 1672 C CA . ARG A 1 224 ? 12.647 -4.542 -21.510 1.00 52.62 224 ARG A CA 1
ATOM 1673 C C . ARG A 1 224 ? 11.240 -4.640 -20.942 1.00 52.62 224 ARG A C 1
ATOM 1675 O O . ARG A 1 224 ? 10.434 -5.423 -21.434 1.00 52.62 224 ARG A O 1
ATOM 1682 N N . VAL A 1 225 ? 10.967 -3.859 -19.905 1.00 59.12 225 VAL A N 1
ATOM 1683 C CA . VAL A 1 225 ? 9.592 -3.584 -19.486 1.00 59.12 225 VAL A CA 1
ATOM 1684 C C . VAL A 1 225 ? 8.941 -2.792 -20.613 1.00 59.12 225 VAL A C 1
ATOM 1686 O O . VAL A 1 225 ? 9.503 -1.787 -21.039 1.00 59.12 225 VAL A O 1
ATOM 1689 N N . ASN A 1 226 ? 7.811 -3.266 -21.125 1.00 63.19 226 ASN A N 1
ATOM 1690 C CA . ASN A 1 226 ? 7.097 -2.609 -22.216 1.00 63.19 226 ASN A CA 1
ATOM 1691 C C . ASN A 1 226 ? 5.992 -1.681 -21.675 1.00 63.19 226 ASN A C 1
ATOM 1693 O O . ASN A 1 226 ? 5.805 -1.537 -20.464 1.00 63.19 226 ASN A O 1
ATOM 1697 N N . ALA A 1 227 ? 5.255 -1.041 -22.584 1.00 72.38 227 ALA A N 1
ATOM 1698 C CA . ALA A 1 227 ? 4.162 -0.131 -22.253 1.00 72.38 227 ALA A CA 1
ATOM 1699 C C . ALA A 1 227 ? 3.009 -0.830 -21.504 1.00 72.38 227 ALA A C 1
ATOM 1701 O O . ALA A 1 227 ? 2.720 -2.003 -21.737 1.00 72.38 227 ALA A O 1
ATOM 1702 N N . LEU A 1 228 ? 2.322 -0.090 -20.627 1.00 79.38 228 LEU A N 1
ATOM 1703 C CA . LEU A 1 228 ? 1.102 -0.541 -19.944 1.00 79.38 228 LEU A CA 1
ATOM 1704 C C . LEU A 1 228 ? -0.035 -0.722 -20.959 1.00 79.38 228 LEU A C 1
ATOM 1706 O O . LEU A 1 228 ? -0.435 0.237 -21.615 1.00 79.38 228 LEU A O 1
ATOM 1710 N N . GLU A 1 229 ? -0.533 -1.951 -21.093 1.00 83.69 229 GLU A N 1
ATOM 1711 C CA . GLU A 1 229 ? -1.599 -2.331 -22.031 1.00 83.69 229 GLU A CA 1
ATOM 1712 C C . GLU A 1 229 ? -2.969 -2.349 -21.360 1.00 83.69 229 GLU A C 1
ATOM 1714 O O . GLU A 1 229 ? -3.962 -1.952 -21.961 1.00 83.69 229 GLU A O 1
ATOM 1719 N N . GLU A 1 230 ? -3.032 -2.822 -20.115 1.00 87.88 230 GLU A N 1
ATOM 1720 C CA . GLU A 1 230 ? -4.271 -2.909 -19.349 1.00 87.88 230 GLU A CA 1
ATOM 1721 C C . GLU A 1 230 ? -4.003 -2.570 -17.887 1.00 87.88 230 GLU A C 1
ATOM 1723 O O . GLU A 1 230 ? -2.964 -2.919 -17.326 1.00 87.88 230 GLU A O 1
ATOM 1728 N N . LEU A 1 231 ? -4.963 -1.895 -17.265 1.00 89.31 231 LEU A N 1
ATOM 1729 C CA . LEU A 1 231 ? -5.008 -1.675 -15.829 1.00 89.31 231 LEU A CA 1
ATOM 1730 C C . LEU A 1 231 ? -6.466 -1.791 -15.395 1.00 89.31 231 LEU A C 1
ATOM 1732 O O . LEU A 1 231 ? -7.352 -1.166 -15.974 1.00 89.31 231 LEU A O 1
ATOM 1736 N N . ASN A 1 232 ? -6.724 -2.620 -14.396 1.00 90.12 232 ASN A N 1
ATOM 1737 C CA . ASN A 1 232 ? -8.048 -2.901 -13.874 1.00 90.12 232 ASN A CA 1
ATOM 1738 C C . ASN A 1 232 ? -7.998 -2.868 -12.348 1.00 90.12 232 ASN A C 1
ATOM 1740 O O . ASN A 1 232 ? -7.141 -3.502 -11.735 1.00 90.12 232 ASN A O 1
ATOM 1744 N N . ILE A 1 233 ? -8.919 -2.129 -11.740 1.00 91.31 233 ILE A N 1
ATOM 1745 C CA . ILE A 1 233 ? -9.021 -2.008 -10.289 1.00 91.31 233 ILE A CA 1
ATOM 1746 C C . ILE A 1 233 ? -10.427 -2.425 -9.883 1.00 91.31 233 ILE A C 1
ATOM 1748 O O . ILE A 1 233 ? -11.405 -1.809 -10.306 1.00 91.31 233 ILE A O 1
ATOM 1752 N N . ASN A 1 234 ? -10.539 -3.470 -9.062 1.00 91.12 234 ASN A N 1
ATOM 1753 C CA . ASN A 1 234 ? -11.822 -4.008 -8.590 1.00 91.12 234 ASN A CA 1
ATOM 1754 C C . ASN A 1 234 ? -12.833 -4.307 -9.716 1.00 91.12 234 ASN A C 1
ATOM 1756 O O . ASN A 1 234 ? -14.036 -4.114 -9.555 1.00 91.12 234 ASN A O 1
ATOM 1760 N N . GLY A 1 235 ? -12.351 -4.755 -10.876 1.00 89.81 235 GLY A N 1
ATOM 1761 C CA . GLY A 1 235 ? -13.172 -5.058 -12.048 1.00 89.81 235 GLY A CA 1
ATOM 1762 C C . GLY A 1 235 ? -13.410 -3.863 -12.972 1.00 89.81 235 GLY A C 1
ATOM 1763 O O . GLY A 1 235 ? -13.928 -4.061 -14.069 1.00 89.81 235 GLY A O 1
ATOM 1764 N N . VAL A 1 236 ? -13.004 -2.649 -12.588 1.00 88.75 236 VAL A N 1
ATOM 1765 C CA . VAL A 1 236 ? -13.164 -1.429 -13.389 1.00 88.75 236 VAL A CA 1
ATOM 1766 C C . VAL A 1 236 ? -11.906 -1.191 -14.232 1.00 88.75 236 VAL A C 1
ATOM 1768 O O . VAL A 1 236 ? -10.835 -0.957 -13.663 1.00 88.75 236 VAL A O 1
ATOM 1771 N N . PRO A 1 237 ? -11.999 -1.227 -15.575 1.00 88.81 237 PRO A N 1
ATOM 1772 C CA . PRO A 1 237 ? -10.886 -0.862 -16.442 1.00 88.81 237 PRO A CA 1
ATOM 1773 C C . PRO A 1 237 ? -10.526 0.615 -16.270 1.00 88.81 237 PR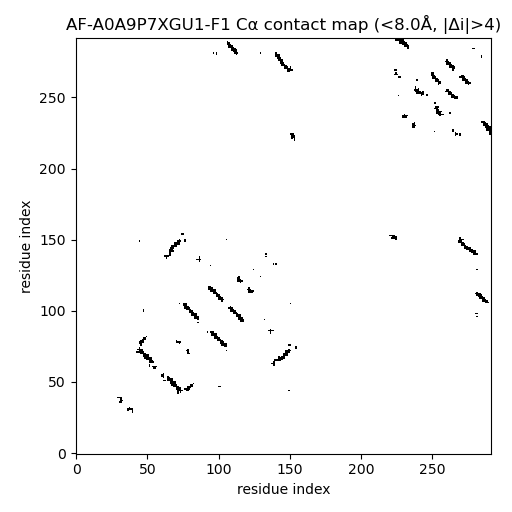O A C 1
ATOM 1775 O O . PRO A 1 237 ? -11.398 1.485 -16.280 1.00 88.81 237 PRO A O 1
ATOM 1778 N N . VAL A 1 238 ? -9.235 0.894 -16.150 1.00 86.56 238 VAL A N 1
ATOM 1779 C CA . VAL A 1 238 ? -8.686 2.244 -16.056 1.00 86.56 238 VAL A CA 1
ATOM 1780 C C . VAL A 1 238 ? -8.311 2.711 -17.455 1.00 86.56 238 VAL A C 1
ATOM 1782 O O . VAL A 1 238 ? -7.604 2.018 -18.185 1.00 86.56 238 VAL A O 1
ATOM 1785 N N . SER A 1 239 ? -8.774 3.900 -17.838 1.00 81.88 239 SER A N 1
ATOM 1786 C CA . SER A 1 239 ? -8.404 4.491 -19.121 1.00 81.88 239 SER A CA 1
ATOM 1787 C C . SER A 1 239 ? -7.063 5.204 -19.000 1.00 81.88 239 SER A C 1
ATOM 1789 O O . SER A 1 239 ? -6.833 5.960 -18.062 1.00 81.88 239 SER A O 1
ATOM 1791 N N . PHE A 1 240 ? -6.176 5.022 -19.975 1.00 77.19 240 PHE A N 1
ATOM 1792 C CA . PHE A 1 240 ? -4.834 5.600 -19.878 1.00 77.19 240 PHE A CA 1
ATOM 1793 C C . PHE A 1 240 ? -4.782 7.118 -20.081 1.00 77.19 240 PHE A C 1
ATOM 1795 O O . PHE A 1 240 ? -3.849 7.749 -19.589 1.00 77.19 240 PHE A O 1
ATOM 1802 N N . GLY A 1 241 ? -5.804 7.717 -20.709 1.00 60.31 241 GLY A N 1
ATOM 1803 C CA . GLY A 1 241 ? -5.873 9.165 -20.938 1.00 60.31 241 GLY A CA 1
ATOM 1804 C C . GLY A 1 241 ? -4.723 9.694 -21.816 1.00 60.31 241 GLY A C 1
ATOM 1805 O O . GLY A 1 241 ? -3.739 9.010 -22.074 1.00 60.31 241 GLY A O 1
ATOM 1806 N N . GLY A 1 242 ? -4.853 10.908 -22.358 1.00 56.38 242 GLY A N 1
ATOM 1807 C CA . GLY A 1 242 ? -3.837 11.484 -23.253 1.00 56.38 242 GLY A CA 1
ATOM 1808 C C . GLY A 1 242 ? -2.468 11.657 -22.577 1.00 56.38 242 GLY A C 1
ATOM 1809 O O . GLY A 1 242 ? -2.405 11.969 -21.389 1.00 56.38 242 GLY A O 1
ATOM 1810 N N . GLN A 1 243 ? -1.380 11.484 -23.343 1.00 53.62 243 GLN A N 1
ATOM 1811 C CA . GLN A 1 243 ? -0.004 11.612 -22.845 1.00 53.62 243 GLN A CA 1
ATOM 1812 C C . GLN A 1 243 ? 0.212 12.964 -22.153 1.00 53.62 243 GLN A C 1
ATOM 1814 O O . GLN A 1 243 ? 0.219 14.024 -22.784 1.00 53.62 243 GLN A O 1
ATOM 1819 N N . GLY A 1 244 ? 0.404 12.924 -20.835 1.00 47.97 244 GLY A N 1
ATOM 1820 C CA . GLY A 1 244 ? 0.765 14.087 -20.040 1.00 47.97 244 GLY A CA 1
ATOM 1821 C C . GLY A 1 244 ? 2.211 14.502 -20.307 1.00 47.97 244 GLY A C 1
ATOM 1822 O O . GLY A 1 244 ? 3.108 14.109 -19.565 1.00 47.97 244 GLY A O 1
ATOM 1823 N N . GLY A 1 245 ? 2.417 15.328 -21.336 1.00 52.12 245 GLY A N 1
ATOM 1824 C CA . GLY A 1 245 ? 3.699 15.955 -21.673 1.00 52.12 245 GLY A CA 1
ATOM 1825 C C . GLY A 1 245 ? 4.755 14.999 -22.242 1.00 52.12 245 GLY A C 1
ATOM 1826 O O . GLY A 1 245 ? 4.612 13.782 -22.193 1.00 52.12 245 GLY A O 1
ATOM 1827 N N . VAL A 1 246 ? 5.831 15.568 -22.802 1.00 47.50 246 VAL A N 1
ATOM 1828 C CA . VAL A 1 246 ? 6.979 14.809 -23.329 1.00 47.50 246 VAL A CA 1
ATOM 1829 C C . VAL A 1 246 ? 7.642 14.069 -22.166 1.00 47.50 246 VAL A C 1
ATOM 1831 O O . VAL A 1 246 ? 8.358 14.673 -21.368 1.00 47.50 246 VAL A O 1
ATOM 1834 N N . ALA A 1 247 ? 7.360 12.777 -22.029 1.00 54.25 247 ALA A N 1
ATOM 1835 C CA . ALA A 1 247 ? 8.014 11.942 -21.038 1.00 54.25 247 ALA A CA 1
ATOM 1836 C C . ALA A 1 247 ? 9.471 11.658 -21.466 1.00 54.25 247 ALA A C 1
ATOM 1838 O O . ALA A 1 247 ? 9.759 11.612 -22.668 1.00 54.25 247 ALA A O 1
ATOM 1839 N N . PRO A 1 248 ? 10.412 11.501 -20.517 1.00 61.47 248 PRO A N 1
ATOM 1840 C CA . PRO A 1 248 ? 11.758 11.027 -20.824 1.00 61.47 248 PRO A CA 1
ATOM 1841 C C . PRO A 1 248 ? 11.718 9.728 -21.639 1.00 61.47 248 PRO A C 1
ATOM 1843 O O . PRO A 1 248 ? 10.810 8.916 -21.475 1.00 61.47 248 PRO A O 1
ATOM 1846 N N . VAL A 1 249 ? 12.720 9.505 -22.493 1.00 62.47 249 VAL A N 1
ATOM 1847 C CA . VAL A 1 249 ? 12.896 8.221 -23.194 1.00 62.47 249 VAL A CA 1
ATOM 1848 C C . VAL A 1 249 ? 12.889 7.108 -22.133 1.00 62.47 249 VAL A C 1
ATOM 1850 O O . VAL A 1 249 ? 13.704 7.174 -21.213 1.00 62.47 249 VAL A O 1
ATOM 1853 N N . ASN A 1 250 ? 11.983 6.126 -22.245 1.00 72.31 250 ASN A N 1
ATOM 1854 C CA . ASN A 1 250 ? 11.747 5.017 -21.293 1.00 72.31 250 ASN A CA 1
ATOM 1855 C C . ASN A 1 250 ? 10.839 5.327 -20.079 1.00 72.31 250 ASN A C 1
ATOM 1857 O O . ASN A 1 250 ? 10.861 4.589 -19.092 1.00 72.31 250 ASN A O 1
ATOM 1861 N N . GLN A 1 251 ? 10.053 6.405 -20.110 1.00 78.94 251 GLN A N 1
ATOM 1862 C CA . GLN A 1 251 ? 8.980 6.649 -19.142 1.00 78.94 251 GLN A CA 1
ATOM 1863 C C . GLN A 1 251 ? 7.671 6.947 -19.869 1.00 78.94 251 GLN A C 1
ATOM 1865 O O . GLN A 1 251 ? 7.646 7.710 -20.831 1.00 78.94 251 GLN A O 1
ATOM 1870 N N . THR A 1 252 ? 6.567 6.387 -19.385 1.00 82.75 252 THR A N 1
ATOM 1871 C CA . THR A 1 252 ? 5.215 6.711 -19.852 1.00 82.75 252 THR A CA 1
ATOM 1872 C C . THR A 1 252 ? 4.315 6.970 -18.657 1.00 82.75 252 THR A C 1
ATOM 1874 O O . THR A 1 252 ? 4.439 6.323 -17.623 1.00 82.75 252 THR A O 1
ATOM 1877 N N . LYS A 1 253 ? 3.430 7.960 -18.764 1.00 87.75 253 LYS A N 1
ATOM 1878 C CA . LYS A 1 253 ? 2.508 8.317 -17.687 1.00 87.75 253 LYS A CA 1
ATOM 1879 C C . LYS A 1 253 ? 1.213 8.882 -18.232 1.00 87.75 253 LYS A C 1
ATOM 1881 O O . LYS A 1 253 ? 1.183 9.443 -19.332 1.00 87.75 253 LYS A O 1
ATOM 1886 N N . GLY A 1 254 ? 0.181 8.822 -17.412 1.00 86.62 254 GLY A N 1
ATOM 1887 C CA . GLY A 1 254 ? -1.119 9.378 -17.729 1.00 86.62 254 GLY A CA 1
ATOM 1888 C C . GLY A 1 254 ? -1.975 9.537 -16.489 1.00 86.62 254 GLY A C 1
ATOM 1889 O O . GLY A 1 254 ? -1.552 9.277 -15.360 1.00 86.62 254 GLY A O 1
ATOM 1890 N N . VAL A 1 255 ? -3.186 10.017 -16.724 1.00 89.75 255 VAL A N 1
ATOM 1891 C CA . VAL A 1 255 ? -4.200 10.207 -15.696 1.00 89.75 255 VAL A CA 1
ATOM 1892 C C . VAL A 1 255 ? -5.497 9.653 -16.246 1.00 89.75 255 VAL A C 1
ATOM 1894 O O . VAL A 1 255 ? -5.892 9.991 -17.364 1.00 89.75 255 VAL A O 1
ATOM 1897 N N . ASP A 1 256 ? -6.154 8.816 -15.458 1.00 86.69 256 ASP A N 1
ATOM 1898 C CA . ASP A 1 256 ? -7.480 8.331 -15.786 1.00 86.69 256 ASP A CA 1
ATOM 1899 C C . ASP A 1 256 ? -8.482 9.494 -15.736 1.00 86.69 256 ASP A C 1
ATOM 1901 O O . ASP A 1 256 ? -8.670 10.093 -14.673 1.00 86.69 256 ASP A O 1
ATOM 1905 N N . PRO A 1 257 ? -9.142 9.842 -16.854 1.00 86.00 257 PRO A N 1
ATOM 1906 C CA . PRO A 1 257 ? -10.045 10.989 -16.906 1.00 86.00 257 PRO A CA 1
ATOM 1907 C C . PRO A 1 257 ? -11.294 10.823 -16.030 1.00 86.00 257 PRO A C 1
ATOM 1909 O O . PRO A 1 257 ? -11.966 11.816 -15.758 1.00 86.00 257 PRO A O 1
ATOM 1912 N N . VAL A 1 258 ? -11.623 9.597 -15.607 1.00 86.62 258 VAL A N 1
ATOM 1913 C CA . VAL A 1 258 ? -12.805 9.312 -14.781 1.00 86.62 258 VAL A CA 1
ATOM 1914 C C . VAL A 1 258 ? -12.488 9.472 -13.297 1.00 86.62 258 VAL A C 1
ATOM 1916 O O . VAL A 1 258 ? -13.148 10.242 -12.600 1.00 86.62 258 VAL A O 1
ATOM 1919 N N . SER A 1 259 ? -11.485 8.750 -12.798 1.00 87.00 259 SER A N 1
ATOM 1920 C CA . SER A 1 259 ? -11.137 8.753 -11.373 1.00 87.00 259 SER A CA 1
ATOM 1921 C C . SER A 1 259 ? -10.169 9.869 -10.973 1.00 87.00 259 SER A C 1
ATOM 1923 O O . SER A 1 259 ? -10.096 10.213 -9.791 1.00 87.00 259 SER A O 1
ATOM 1925 N N . GLY A 1 260 ? -9.425 10.433 -11.931 1.00 88.88 260 GLY A N 1
ATOM 1926 C CA . GLY A 1 260 ? -8.308 11.344 -11.678 1.00 88.88 260 GLY A CA 1
ATOM 1927 C C . GLY A 1 260 ? -7.042 10.645 -11.167 1.00 88.88 260 GLY A C 1
ATOM 1928 O O . GLY A 1 260 ? -6.093 11.324 -10.779 1.00 88.88 260 GLY A O 1
ATOM 1929 N N . MET A 1 261 ? -7.019 9.309 -11.147 1.00 92.00 261 MET A N 1
ATOM 1930 C CA . MET A 1 261 ? -5.872 8.515 -10.710 1.00 92.00 261 MET A CA 1
ATOM 1931 C C . MET A 1 261 ? -4.718 8.630 -11.712 1.00 92.00 261 MET A C 1
ATOM 1933 O O . MET A 1 261 ? -4.912 8.477 -12.918 1.00 92.00 261 MET A O 1
ATOM 1937 N N . GLY A 1 262 ? -3.509 8.871 -11.211 1.00 92.00 262 GLY A N 1
ATOM 1938 C CA . GLY A 1 262 ? -2.289 8.889 -12.007 1.00 92.00 262 GLY A CA 1
ATOM 1939 C C . GLY A 1 262 ? -1.655 7.506 -12.119 1.00 92.00 262 GLY A C 1
ATOM 1940 O O . GLY A 1 262 ? -1.704 6.704 -11.184 1.00 92.00 262 GLY A O 1
ATOM 1941 N N . TRP A 1 263 ? -1.008 7.246 -13.248 1.00 91.25 263 TRP A N 1
ATOM 1942 C CA . TRP A 1 263 ? -0.169 6.069 -13.453 1.00 91.25 263 TRP A CA 1
ATOM 1943 C C . TRP A 1 263 ? 1.134 6.469 -14.152 1.00 91.25 263 TRP A C 1
ATOM 1945 O O . TRP A 1 263 ? 1.155 7.392 -14.968 1.00 91.25 263 TRP A O 1
ATOM 1955 N N . GLU A 1 264 ? 2.223 5.781 -13.827 1.00 90.88 264 GLU A N 1
ATOM 1956 C CA . GLU A 1 264 ? 3.540 5.965 -14.439 1.00 90.88 264 GLU A CA 1
ATOM 1957 C C . GLU A 1 264 ? 4.254 4.617 -14.559 1.00 90.88 264 GLU A C 1
ATOM 1959 O O . GLU A 1 264 ? 4.420 3.914 -13.563 1.00 90.88 264 GLU A O 1
ATOM 1964 N N . VAL A 1 265 ? 4.709 4.279 -15.763 1.00 87.62 265 VAL A N 1
ATOM 1965 C CA . VAL A 1 265 ? 5.655 3.192 -16.021 1.00 87.62 265 VAL A CA 1
ATOM 1966 C C . VAL A 1 265 ? 7.027 3.790 -16.289 1.00 87.62 265 VAL A C 1
ATOM 1968 O O . VAL A 1 265 ? 7.187 4.652 -17.155 1.00 87.62 265 VAL A O 1
ATOM 1971 N N . ASN A 1 266 ? 8.030 3.306 -15.565 1.00 87.00 266 ASN A N 1
ATOM 1972 C CA . ASN A 1 266 ? 9.426 3.648 -15.791 1.00 87.00 266 ASN A CA 1
ATOM 1973 C C . ASN A 1 266 ? 10.180 2.390 -16.221 1.00 87.00 266 ASN A C 1
ATOM 1975 O O . ASN A 1 266 ? 10.554 1.549 -15.401 1.00 87.00 266 ASN A O 1
ATOM 1979 N N . GLU A 1 267 ? 10.407 2.271 -17.525 1.00 80.19 267 GLU A N 1
ATOM 1980 C CA . GLU A 1 267 ? 11.029 1.101 -18.145 1.00 80.19 267 GLU A CA 1
ATOM 1981 C C . GLU A 1 267 ? 12.519 1.004 -17.794 1.00 80.19 267 GLU A C 1
ATOM 1983 O O . GLU A 1 267 ? 13.072 -0.090 -17.726 1.00 80.19 267 GLU A O 1
ATOM 1988 N N . ALA A 1 268 ? 13.178 2.136 -17.512 1.00 78.75 268 ALA A N 1
ATOM 1989 C CA . ALA A 1 268 ? 14.599 2.157 -17.166 1.00 78.75 268 ALA A CA 1
ATOM 1990 C C . ALA A 1 268 ? 14.895 1.478 -15.818 1.00 78.75 268 ALA A C 1
ATOM 1992 O O . ALA A 1 268 ? 15.988 0.948 -15.622 1.00 78.75 268 ALA A O 1
ATOM 1993 N N . VAL A 1 269 ? 13.934 1.502 -14.891 1.00 80.56 269 VAL A N 1
ATOM 1994 C CA . VAL A 1 269 ? 14.057 0.880 -13.560 1.00 80.56 269 VAL A CA 1
ATOM 1995 C C . VAL A 1 269 ? 13.076 -0.275 -13.347 1.00 80.56 269 VAL A C 1
ATOM 1997 O O . VAL A 1 269 ? 13.095 -0.897 -12.288 1.00 80.56 269 VAL A O 1
ATOM 2000 N N . GLY A 1 270 ? 12.229 -0.561 -14.338 1.00 85.69 270 GLY A N 1
ATOM 2001 C CA . GLY A 1 270 ? 11.206 -1.599 -14.290 1.00 85.69 270 GLY A CA 1
ATOM 2002 C C . GLY A 1 270 ? 10.204 -1.395 -13.157 1.00 85.69 270 GLY A C 1
ATOM 2003 O O . GLY A 1 270 ? 10.074 -2.262 -12.289 1.00 85.69 270 GLY A O 1
ATOM 2004 N N . SER A 1 271 ? 9.517 -0.250 -13.146 1.00 90.25 271 SER A N 1
ATOM 2005 C CA . SER A 1 271 ? 8.500 0.054 -12.135 1.00 90.25 271 SER A CA 1
ATOM 2006 C C . SER A 1 271 ? 7.173 0.550 -12.707 1.00 90.25 271 SER A C 1
ATOM 2008 O O . SER A 1 271 ? 7.132 1.178 -13.764 1.00 90.25 271 SER A O 1
ATOM 2010 N N . LEU A 1 272 ? 6.095 0.276 -11.965 1.00 91.62 272 LEU A N 1
ATOM 2011 C CA . LEU A 1 272 ? 4.754 0.833 -12.153 1.00 91.62 272 LEU A CA 1
ATOM 2012 C C . LEU A 1 272 ? 4.373 1.586 -10.880 1.00 91.62 272 LEU A C 1
ATOM 2014 O O . LEU A 1 272 ? 4.397 1.029 -9.786 1.00 91.62 272 LEU A O 1
ATOM 2018 N N . THR A 1 273 ? 4.016 2.854 -11.016 1.00 94.38 273 THR A N 1
ATOM 2019 C CA . THR A 1 273 ? 3.547 3.694 -9.916 1.00 94.38 273 THR A CA 1
ATOM 2020 C C . THR A 1 273 ? 2.114 4.122 -10.176 1.00 94.38 273 THR A C 1
ATOM 2022 O O . THR A 1 273 ? 1.821 4.693 -11.220 1.00 94.38 273 THR A O 1
ATOM 2025 N N . LEU A 1 274 ? 1.237 3.883 -9.206 1.00 95.38 274 LEU A N 1
ATOM 2026 C CA . LEU A 1 274 ? -0.150 4.338 -9.191 1.00 95.38 274 LEU A CA 1
ATOM 2027 C C . LEU A 1 274 ? -0.309 5.387 -8.089 1.00 95.38 274 LEU A C 1
ATOM 2029 O O . LEU A 1 274 ? 0.178 5.180 -6.976 1.00 95.38 274 LEU A O 1
ATOM 2033 N N . THR A 1 275 ? -0.969 6.506 -8.379 1.00 96.25 275 THR A N 1
ATOM 2034 C CA . THR A 1 275 ? -1.176 7.619 -7.436 1.00 96.25 275 THR A CA 1
ATOM 2035 C C . THR A 1 275 ? -2.606 8.138 -7.481 1.00 96.25 275 THR A C 1
ATOM 2037 O O . THR A 1 275 ? -3.286 8.040 -8.498 1.00 96.25 275 THR A O 1
ATOM 2040 N N . GLY A 1 276 ? -3.078 8.716 -6.375 1.00 94.62 276 GLY A N 1
ATOM 2041 C CA . GLY A 1 276 ? -4.467 9.174 -6.271 1.00 94.62 276 GLY A CA 1
ATOM 2042 C C . GLY A 1 276 ? -5.467 8.020 -6.164 1.00 94.62 276 GLY A C 1
ATOM 2043 O O . GLY A 1 276 ? -6.649 8.198 -6.460 1.00 94.62 276 GLY A O 1
ATOM 2044 N N . LEU A 1 277 ? -4.994 6.838 -5.754 1.00 95.44 277 LEU A N 1
ATOM 2045 C CA . LEU A 1 277 ? -5.851 5.711 -5.410 1.00 95.44 277 LEU A CA 1
ATOM 2046 C C . LEU A 1 277 ? -6.768 6.093 -4.243 1.00 95.44 277 LEU A C 1
ATOM 2048 O O . LEU A 1 277 ? -6.448 6.951 -3.425 1.00 95.44 277 LEU A O 1
ATOM 2052 N N . LYS A 1 278 ? -7.921 5.436 -4.162 1.00 94.00 278 LYS A N 1
ATOM 2053 C CA . LYS A 1 278 ? -8.849 5.569 -3.033 1.00 94.00 278 LYS A CA 1
ATOM 2054 C C . LYS A 1 278 ? -9.195 4.192 -2.482 1.00 94.00 278 LYS A C 1
ATOM 2056 O O . LYS A 1 278 ? -10.367 3.842 -2.379 1.00 94.00 278 LYS A O 1
ATOM 2061 N N . MET A 1 279 ? -8.166 3.374 -2.257 1.00 95.12 279 MET A N 1
ATOM 2062 C CA . MET A 1 279 ? -8.351 1.996 -1.807 1.00 95.12 279 MET A CA 1
ATOM 2063 C C . MET A 1 279 ? -8.539 1.964 -0.296 1.00 95.12 279 MET A C 1
ATOM 2065 O O . MET A 1 279 ? -7.817 2.626 0.447 1.00 95.12 279 MET A O 1
ATOM 2069 N N . ASP A 1 280 ? -9.514 1.182 0.136 1.00 94.50 280 ASP A N 1
ATOM 2070 C CA . ASP A 1 280 ? -9.871 1.022 1.534 1.00 94.50 280 ASP A CA 1
ATOM 2071 C C . ASP A 1 280 ? -9.002 -0.069 2.174 1.00 94.50 280 ASP A C 1
ATOM 2073 O O . ASP A 1 280 ? -8.996 -1.214 1.724 1.00 94.50 280 ASP A O 1
ATOM 2077 N N . LEU A 1 281 ? -8.264 0.290 3.223 1.00 94.50 281 LEU A N 1
ATOM 2078 C CA . LEU A 1 281 ? -7.376 -0.602 3.965 1.00 94.50 281 LEU A CA 1
ATOM 2079 C C . LEU A 1 281 ? -8.127 -1.779 4.602 1.00 94.50 281 LEU A C 1
ATOM 2081 O O . LEU A 1 281 ? -7.570 -2.862 4.737 1.00 94.50 281 LEU A O 1
ATOM 2085 N N . PHE A 1 282 ? -9.384 -1.581 4.995 1.00 92.62 282 PHE A N 1
ATOM 2086 C CA . PHE A 1 282 ? -10.176 -2.571 5.725 1.00 92.62 282 PHE A CA 1
ATOM 2087 C C . PHE A 1 282 ? -11.178 -3.319 4.838 1.00 92.62 282 PHE A C 1
ATOM 2089 O O . PHE A 1 282 ? -12.088 -3.975 5.347 1.00 92.62 282 PHE A O 1
ATOM 2096 N N . ALA A 1 283 ? -11.023 -3.224 3.517 1.00 90.50 283 ALA A N 1
ATOM 2097 C CA . ALA A 1 283 ? -11.809 -3.966 2.543 1.00 90.50 283 ALA A CA 1
ATOM 2098 C C . ALA A 1 283 ? -10.896 -4.771 1.613 1.00 90.50 283 ALA A C 1
ATOM 2100 O O . ALA A 1 283 ? -9.770 -4.372 1.328 1.00 90.50 283 ALA A O 1
ATOM 2101 N N . GLY A 1 284 ? -11.401 -5.898 1.112 1.00 91.38 284 GLY A N 1
ATOM 2102 C CA . GLY A 1 284 ? -10.715 -6.635 0.057 1.00 91.38 284 GLY A CA 1
ATOM 2103 C C . GLY A 1 284 ? -10.792 -5.884 -1.272 1.00 91.38 284 GLY A C 1
ATOM 2104 O O . GLY A 1 284 ? -11.859 -5.400 -1.655 1.00 91.38 284 GLY A O 1
ATOM 2105 N N . TRP A 1 285 ? -9.670 -5.797 -1.978 1.00 94.81 285 TRP A N 1
ATOM 2106 C CA . TRP A 1 285 ? -9.571 -5.181 -3.302 1.00 94.81 285 TRP A CA 1
ATOM 2107 C C . TRP A 1 285 ? -8.482 -5.863 -4.126 1.00 94.81 285 TRP A C 1
ATOM 2109 O O . TRP A 1 285 ? -7.629 -6.566 -3.585 1.00 94.81 285 TRP A O 1
ATOM 2119 N N . PHE A 1 286 ? -8.496 -5.655 -5.440 1.00 95.06 286 PHE A N 1
ATOM 2120 C CA . PHE A 1 286 ? -7.417 -6.100 -6.314 1.00 95.06 286 PHE A CA 1
ATOM 2121 C C . PHE A 1 286 ? -7.067 -5.060 -7.379 1.00 95.06 286 PHE A C 1
ATOM 2123 O O . PHE A 1 286 ? -7.914 -4.284 -7.829 1.00 95.06 286 PHE A O 1
ATOM 2130 N N . ILE A 1 287 ? -5.807 -5.089 -7.803 1.00 94.25 287 ILE A N 1
ATOM 2131 C CA . ILE A 1 287 ? -5.275 -4.345 -8.942 1.00 94.25 287 ILE A CA 1
ATOM 2132 C C . ILE A 1 287 ? -4.666 -5.368 -9.891 1.00 94.25 287 ILE A C 1
ATOM 2134 O O . ILE A 1 287 ? -3.778 -6.121 -9.501 1.00 94.25 287 ILE A O 1
ATOM 2138 N N . HIS A 1 288 ? -5.143 -5.387 -11.126 1.00 91.69 288 HIS A N 1
ATOM 2139 C CA . HIS A 1 288 ? -4.629 -6.222 -12.200 1.00 91.69 288 HIS A CA 1
ATOM 2140 C C . HIS A 1 288 ? -4.057 -5.340 -13.309 1.00 91.69 288 HIS A C 1
ATOM 2142 O O . HIS A 1 288 ? -4.655 -4.316 -13.644 1.00 91.69 288 HIS A O 1
ATOM 2148 N N . TRP A 1 289 ? -2.927 -5.724 -13.893 1.00 89.19 289 TRP A N 1
ATOM 2149 C CA . TRP A 1 289 ? -2.366 -5.034 -15.050 1.00 89.19 289 TRP A CA 1
ATOM 2150 C C . TRP A 1 289 ? -1.749 -5.993 -16.055 1.00 89.19 289 TRP A C 1
ATOM 2152 O O . TRP A 1 289 ? -1.314 -7.094 -15.723 1.00 89.19 289 TRP A O 1
ATOM 2162 N N . LYS A 1 290 ? -1.635 -5.504 -17.286 1.00 85.06 290 LYS A N 1
ATOM 2163 C CA . LYS A 1 290 ? -0.937 -6.162 -18.383 1.00 85.06 290 LYS A CA 1
ATOM 2164 C C . LYS A 1 290 ? 0.053 -5.185 -19.000 1.00 85.06 290 LYS A C 1
ATOM 2166 O O . LYS A 1 290 ? -0.271 -4.015 -19.203 1.00 85.06 290 LYS A O 1
ATOM 2171 N N . LEU A 1 291 ? 1.259 -5.662 -19.269 1.00 79.00 291 LEU A N 1
ATOM 2172 C CA . LEU A 1 291 ? 2.308 -4.923 -19.971 1.00 79.00 291 LEU A CA 1
ATOM 2173 C C . LEU A 1 291 ? 2.508 -5.591 -21.336 1.00 79.00 291 LEU A C 1
ATOM 2175 O O . LEU A 1 291 ? 2.288 -6.800 -21.446 1.00 79.00 291 LEU A O 1
ATOM 2179 N N . GLN A 1 292 ? 2.856 -4.799 -22.354 1.00 70.88 292 GLN A N 1
ATOM 2180 C CA . GLN A 1 292 ? 3.138 -5.303 -23.706 1.00 70.88 292 GLN A CA 1
ATOM 2181 C C . GLN A 1 292 ? 4.421 -6.132 -23.768 1.00 70.88 292 GLN A C 1
ATOM 2183 O O . GLN A 1 292 ? 5.061 -6.345 -22.716 1.00 70.88 292 GLN A O 1
#

Sequence (292 aa):
MVQAVAPASPKVKARADDGDDERAHRYKFLPAKMDSDPIPMSIEGGHIISIHQSPKLTVAETRLQPLSLIVALDELGFAKGEIVVDDGTSVNNNAQANVSWELHGGQQLISNALFVGSEQGAGTLTASQVQAFRASVGHSDLIEKVVILGLNFARFGGEQDVDVDAVAGQVVFDVTSAVNGPRQPQTHQQLHRQGQKKHQRRDETGAKAAAAQSPAQRPIVAARVNALEELNINGVPVSFGGQGGVAPVNQTKGVDPVSGMGWEVNEAVGSLTLTGLKMDLFAGWFIHWKLQ

pLDDT: mean 70.02, std 24.72, range [26.67, 98.25]

Mean predicted aligned error: 16.37 Å

Foldseek 3Di:
DDDDDDDDDDPPDPPPPPDDPPCPPPDDDDDDDPPDDDDDDDDAAQEKDKAFPDDDPDPLVSQQGAIEIEHHHDPQLKHKYWDKAALVPDPPRQWIKIKMWIDHRNFKIKIDIWIHGPPPGIDDDDPVVVVVSCVRSNGDQWHFKYKYFDLQPLPVPDDDPPPPVVVVPDDPPPVPPPPDDDDDDDDPVVVVVVVVVVVVVPPPDDDDDDPDDDPDPDPPPRRWFAAWDWKAKQNRTFDQADFPDDDPDQKGKGARPPQRKIWMARRVRGMIMIGRGGDGSNDMIMMGTDTD

Nearest PDB structures (foldseek):
  7l9e-assembly1_C  TM=7.345E-01  e=1.801E-06  Mus musculus
  7k9n-assembly2_C  TM=7.335E-01  e=2.384E-06  Mus musculus
  7kry-assembly2_C  TM=7.385E-01  e=3.155E-06  Mus musculus
  7k9q-assembly1_A  TM=7.266E-01  e=2.983E-06  Mus musculus
  7xoi-assembly8_P  TM=7.974E-01  e=2.653E-05  Aspergillus sojae NBRC 4239

Solvent-accessible surface area (backbone atoms only — not comparable to full-atom values): 17907 Å² total; per-residue (Å²): 139,84,83,83,78,80,81,81,80,83,81,78,72,82,72,84,74,96,67,68,85,84,57,69,86,77,69,79,93,71,82,61,47,94,90,81,43,65,80,86,80,85,81,62,50,38,29,36,47,81,43,56,71,57,77,49,99,41,68,75,62,20,43,57,30,41,31,27,39,41,34,28,28,26,96,74,28,28,26,37,29,71,49,81,43,51,57,89,73,65,87,73,74,46,60,33,34,45,29,36,38,42,27,58,77,67,37,39,42,39,37,44,47,40,35,40,41,80,85,73,52,75,46,88,71,54,74,69,52,48,52,51,47,50,64,63,33,69,48,49,51,39,32,28,34,41,37,39,37,52,54,57,56,62,68,74,84,58,91,72,82,73,62,72,73,68,64,75,70,65,79,75,82,67,86,80,71,86,83,81,76,88,83,76,86,83,61,82,73,63,64,60,64,61,57,60,65,64,66,71,72,73,81,81,80,83,86,81,89,71,87,74,73,78,79,72,82,70,82,80,71,76,40,73,38,51,58,81,71,45,41,30,48,75,85,44,75,57,54,60,51,72,73,68,63,93,56,59,94,56,40,50,49,26,38,19,84,85,78,62,27,34,41,36,39,34,38,84,73,15,32,43,36,40,33,64,45,82,41,54,54,80,41,68,47,39,42,37,49,42,61,93

Radius of gyration: 26.13 Å; Cα contacts (8 Å, |Δi|>4): 435; chains: 1; bounding box: 67×76×51 Å

InterPro domains:
  IPR013780 Glycosyl hydrolase, all-beta [G3DSA:2.60.40.1180] (46-213)

Organism: NCBI:txid64524